Protein AF-A0AAJ0XBW1-F1 (afdb_monomer_lite)

Organism: NCBI:txid85075

Radius of gyration: 36.32 Å; chains: 1; bounding box: 76×48×96 Å

Foldseek 3Di:
DDPDPDDQLAQPPLVVLVVCLVVDPPPQLNLLSVLSNCSHPPDPVDDSCNSCVVSVHDSVVNVLLSVLCVVPNSVCSVPSPCPVDDPPDDPLADPVNLVVLLVVCVVDPDDDLVRSQVVCCVPSVDHDDSVVSQCCCCPVVVNDDDDDDPDDDDQDPCNVVVVVVVVVVVVVVVVVVVDDPVRDDDDDFDDDPPPVVLPLVVLLVVQLCVCVVPDDADDPVSNVVSSVVSCVVVVVDCVSCVVSCVVGPVPPDPPD

pLDDT: mean 86.19, std 12.3, range [29.97, 96.69]

Structure (mmCIF, N/CA/C/O backbone):
data_AF-A0AAJ0XBW1-F1
#
_entry.id   AF-A0AAJ0XBW1-F1
#
loop_
_atom_site.group_PDB
_atom_site.id
_atom_site.type_symbol
_atom_site.label_atom_id
_atom_site.label_alt_id
_atom_site.label_comp_id
_atom_site.label_asym_id
_atom_site.label_entity_id
_atom_site.label_seq_id
_atom_site.pdbx_PDB_ins_code
_atom_site.Cartn_x
_atom_site.Cartn_y
_atom_site.Cartn_z
_atom_site.occupancy
_atom_site.B_iso_or_equiv
_atom_site.auth_seq_id
_atom_site.auth_comp_id
_atom_site.auth_asym_id
_atom_site.auth_atom_id
_atom_site.pdbx_PDB_model_num
ATOM 1 N N . MET A 1 1 ? 32.819 27.806 -59.671 1.00 35.78 1 MET A N 1
ATOM 2 C CA . MET A 1 1 ? 32.244 27.262 -58.421 1.00 35.78 1 MET A CA 1
ATOM 3 C C . MET A 1 1 ? 32.055 25.760 -58.612 1.00 35.78 1 MET A C 1
ATOM 5 O O . MET A 1 1 ? 31.242 25.371 -59.440 1.00 35.78 1 MET A O 1
ATOM 9 N N . LYS A 1 2 ? 32.896 24.912 -58.003 1.00 29.97 2 LYS A N 1
ATOM 10 C CA . LYS A 1 2 ? 32.816 23.452 -58.191 1.00 29.97 2 LYS A CA 1
ATOM 11 C C . LYS A 1 2 ? 31.573 22.940 -57.461 1.00 29.97 2 LYS A C 1
ATOM 13 O O . LYS A 1 2 ? 31.558 22.926 -56.238 1.00 29.97 2 LYS A O 1
ATOM 18 N N . MET A 1 3 ? 30.543 22.542 -58.207 1.00 34.88 3 MET A N 1
ATOM 19 C CA . MET A 1 3 ? 29.416 21.788 -57.658 1.00 34.88 3 MET A CA 1
ATOM 20 C C . MET A 1 3 ? 29.915 20.390 -57.291 1.00 34.88 3 MET A C 1
ATOM 22 O O . MET A 1 3 ? 30.004 19.499 -58.136 1.00 34.88 3 MET A O 1
ATOM 26 N N . THR A 1 4 ? 30.312 20.209 -56.036 1.00 38.34 4 THR A N 1
ATOM 27 C CA . THR A 1 4 ? 30.551 18.893 -55.450 1.00 38.34 4 THR A CA 1
ATOM 28 C C . THR A 1 4 ? 29.239 18.114 -55.518 1.00 38.34 4 THR A C 1
ATOM 30 O O . THR A 1 4 ? 28.249 18.482 -54.894 1.00 38.34 4 THR A O 1
ATOM 33 N N . ARG A 1 5 ? 29.205 17.049 -56.327 1.00 41.41 5 ARG A N 1
ATOM 34 C CA . ARG A 1 5 ? 28.097 16.086 -56.360 1.00 41.41 5 ARG A CA 1
ATOM 35 C C . ARG A 1 5 ? 28.040 15.367 -55.010 1.00 41.41 5 ARG A C 1
ATOM 37 O O . ARG A 1 5 ? 28.685 14.337 -54.831 1.00 41.41 5 ARG A O 1
ATOM 44 N N . THR A 1 6 ? 27.291 15.912 -54.059 1.00 52.38 6 THR A N 1
ATOM 45 C CA . THR A 1 6 ? 26.990 15.245 -52.788 1.00 52.38 6 THR A CA 1
ATOM 46 C C . THR A 1 6 ? 26.182 13.983 -53.096 1.00 52.38 6 THR A C 1
ATOM 48 O O . THR A 1 6 ? 25.100 14.060 -53.682 1.00 52.38 6 THR A O 1
ATOM 51 N N . ARG A 1 7 ? 26.725 12.799 -52.780 1.00 59.00 7 ARG A N 1
ATOM 52 C CA . ARG A 1 7 ? 25.994 11.528 -52.923 1.00 59.00 7 ARG A CA 1
ATOM 53 C C . ARG A 1 7 ? 24.739 11.585 -52.045 1.00 59.00 7 ARG A C 1
ATOM 55 O O . ARG A 1 7 ? 24.821 11.964 -50.881 1.00 59.00 7 ARG A O 1
ATOM 62 N N . ARG A 1 8 ? 23.584 11.227 -52.614 1.00 64.62 8 ARG A N 1
ATOM 63 C CA . ARG A 1 8 ? 22.289 11.240 -51.919 1.00 64.62 8 ARG A CA 1
ATOM 64 C C . ARG A 1 8 ? 22.310 10.261 -50.745 1.00 64.62 8 ARG A C 1
ATOM 66 O O . ARG A 1 8 ? 22.635 9.091 -50.929 1.00 64.62 8 ARG A O 1
ATOM 73 N N . ILE A 1 9 ? 21.893 10.730 -49.573 1.00 75.62 9 ILE A N 1
ATOM 74 C CA . ILE A 1 9 ? 21.581 9.868 -48.434 1.00 75.62 9 ILE A CA 1
ATOM 75 C C . ILE A 1 9 ? 20.120 9.448 -48.583 1.00 75.62 9 ILE A C 1
ATOM 77 O O . ILE A 1 9 ? 19.212 10.249 -48.406 1.00 75.62 9 ILE A O 1
ATOM 81 N N . ASP A 1 10 ? 19.898 8.206 -48.994 1.00 80.00 10 ASP A N 1
ATOM 82 C CA . ASP A 1 10 ? 18.558 7.678 -49.270 1.00 80.00 10 ASP A CA 1
ATOM 83 C C . ASP A 1 10 ? 17.913 7.034 -48.035 1.00 80.00 10 ASP A C 1
ATOM 85 O O . ASP A 1 10 ? 18.413 6.016 -47.583 1.00 80.00 10 ASP A O 1
ATOM 89 N N . ILE A 1 11 ? 16.851 7.570 -47.446 1.00 83.06 11 ILE A N 1
ATOM 90 C CA . ILE A 1 11 ? 16.257 6.925 -46.264 1.00 83.06 11 ILE A CA 1
ATOM 91 C C . ILE A 1 11 ? 15.278 5.824 -46.706 1.00 83.06 11 ILE A C 1
ATOM 93 O O . ILE A 1 11 ? 14.299 6.141 -47.381 1.00 83.06 11 ILE A O 1
ATOM 97 N N . PRO A 1 12 ? 15.502 4.543 -46.346 1.00 78.50 12 PRO A N 1
ATOM 98 C CA . PRO A 1 12 ? 14.585 3.472 -46.718 1.00 78.50 12 PRO A CA 1
ATOM 99 C C . PRO A 1 12 ? 13.234 3.631 -46.009 1.00 78.50 12 PRO A C 1
ATOM 101 O O . PRO A 1 12 ? 13.187 3.984 -44.830 1.00 78.50 12 PRO A O 1
ATOM 104 N N . ASN A 1 13 ? 12.153 3.316 -46.730 1.00 79.25 13 ASN A N 1
ATOM 105 C CA . ASN A 1 13 ? 10.764 3.295 -46.249 1.00 79.25 13 ASN A CA 1
ATOM 106 C C . ASN A 1 13 ? 10.290 4.602 -45.568 1.00 79.25 13 ASN A C 1
ATOM 108 O O . ASN A 1 13 ? 9.852 4.575 -44.415 1.00 79.25 13 ASN A O 1
ATOM 112 N N . PRO A 1 14 ? 10.320 5.753 -46.267 1.00 76.31 14 PRO A N 1
ATOM 113 C CA . PRO A 1 14 ? 9.996 7.054 -45.672 1.00 76.31 14 PRO A CA 1
ATOM 114 C C . PRO A 1 14 ? 8.536 7.182 -45.211 1.00 76.31 14 PRO A C 1
ATOM 116 O O . PRO A 1 14 ? 8.247 7.905 -44.263 1.00 76.31 14 PRO A O 1
ATOM 119 N N . THR A 1 15 ? 7.609 6.436 -45.815 1.00 77.31 15 THR A N 1
ATOM 120 C CA . THR A 1 15 ? 6.200 6.392 -45.390 1.00 77.31 15 THR A CA 1
ATOM 121 C C . THR A 1 15 ? 6.032 5.843 -43.973 1.00 77.31 15 THR A C 1
ATOM 123 O O . THR A 1 15 ? 5.161 6.300 -43.238 1.00 77.31 15 THR A O 1
ATOM 126 N N . VAL A 1 16 ? 6.902 4.918 -43.562 1.00 83.56 16 VAL A N 1
ATOM 127 C CA . VAL A 1 16 ? 6.866 4.278 -42.241 1.00 83.56 16 VAL A CA 1
ATOM 128 C C . VAL A 1 16 ? 7.451 5.198 -41.154 1.00 83.56 16 VAL A C 1
ATOM 130 O O . VAL A 1 16 ? 7.066 5.117 -39.988 1.00 83.56 16 VAL A O 1
ATOM 133 N N . LEU A 1 17 ? 8.330 6.144 -41.513 1.00 84.62 17 LEU A N 1
ATOM 134 C CA . LEU A 1 17 ? 8.838 7.147 -40.563 1.00 84.62 17 LEU A CA 1
ATOM 135 C C . LEU A 1 17 ? 7.710 8.002 -39.987 1.00 84.62 17 LEU A C 1
ATOM 137 O O . LEU A 1 17 ? 7.717 8.292 -38.793 1.00 84.62 17 LEU A O 1
ATOM 141 N N . ARG A 1 18 ? 6.733 8.382 -40.819 1.00 83.62 18 ARG A N 1
ATOM 142 C CA . ARG A 1 18 ? 5.603 9.214 -40.388 1.00 83.62 18 ARG A CA 1
ATOM 143 C C . ARG A 1 18 ? 4.713 8.486 -39.385 1.00 83.62 18 ARG A C 1
ATOM 145 O O . ARG A 1 18 ? 4.385 9.066 -38.358 1.00 83.62 18 ARG A O 1
ATOM 152 N N . SER A 1 19 ? 4.416 7.205 -39.619 1.00 87.88 19 SER A N 1
ATOM 153 C CA . SER A 1 19 ? 3.634 6.410 -38.663 1.00 87.88 19 SER A CA 1
ATOM 154 C C . SER A 1 19 ? 4.341 6.262 -37.315 1.00 87.88 19 SER A C 1
ATOM 156 O O . SER A 1 19 ? 3.695 6.362 -36.276 1.00 87.88 19 SER A O 1
ATOM 158 N N . TYR A 1 20 ? 5.668 6.083 -37.304 1.00 90.69 20 TYR A N 1
ATOM 159 C CA . TYR A 1 20 ? 6.417 6.038 -36.044 1.00 90.69 20 TYR A CA 1
ATOM 160 C C . TYR A 1 20 ? 6.492 7.406 -35.362 1.00 90.69 20 TYR A C 1
ATOM 162 O O . TYR A 1 20 ? 6.384 7.481 -34.145 1.00 90.69 20 TYR A O 1
ATOM 170 N N . LEU A 1 21 ? 6.610 8.500 -36.119 1.00 88.75 21 LEU A N 1
ATOM 171 C CA . LEU A 1 21 ? 6.578 9.856 -35.566 1.00 88.75 21 LEU A CA 1
ATOM 172 C C . LEU A 1 21 ? 5.251 10.201 -34.890 1.00 88.75 21 LEU A C 1
ATOM 174 O O . LEU A 1 21 ? 5.249 10.976 -33.941 1.00 88.75 21 LEU A O 1
ATOM 178 N N . GLU A 1 22 ? 4.125 9.677 -35.360 1.00 87.56 22 GLU A N 1
ATOM 179 C CA . GLU A 1 22 ? 2.824 9.917 -34.725 1.00 87.56 22 GLU A CA 1
ATOM 180 C C . GLU A 1 22 ? 2.683 9.180 -33.387 1.00 87.56 22 GLU A C 1
ATOM 182 O O . GLU A 1 22 ? 2.036 9.686 -32.474 1.00 87.56 22 GLU A O 1
ATOM 187 N N . GLN A 1 23 ? 3.309 8.008 -33.264 1.00 89.62 23 GLN A N 1
ATOM 188 C CA . GLN A 1 23 ? 3.179 7.123 -32.103 1.00 89.62 23 GLN A CA 1
ATOM 189 C C . GLN A 1 23 ? 4.278 7.333 -31.052 1.00 89.62 23 GLN A C 1
ATOM 191 O O . GLN A 1 23 ? 4.078 7.014 -29.882 1.00 89.62 23 GLN A O 1
ATOM 196 N N . GLU A 1 24 ? 5.439 7.856 -31.454 1.00 92.19 24 GLU A N 1
ATOM 197 C CA . GLU A 1 24 ? 6.606 7.967 -30.584 1.00 92.19 24 GLU A CA 1
ATOM 198 C C . GLU A 1 24 ? 6.458 9.080 -29.537 1.00 92.19 24 GLU A C 1
ATOM 200 O O . GLU A 1 24 ? 6.272 10.261 -29.867 1.00 92.19 24 GLU A O 1
ATOM 205 N N . SER A 1 25 ? 6.632 8.686 -28.274 1.00 89.19 25 SER A N 1
ATOM 206 C CA . SER A 1 25 ? 6.587 9.565 -27.100 1.00 89.19 25 SER A CA 1
ATOM 207 C C . SER A 1 25 ? 7.973 9.878 -26.536 1.00 89.19 25 SER A C 1
ATOM 209 O O . SER A 1 25 ? 8.137 10.926 -25.909 1.00 89.19 25 SER A O 1
ATOM 211 N N . ASP A 1 26 ? 8.981 9.032 -26.788 1.00 90.38 26 ASP A N 1
ATOM 212 C CA . ASP A 1 26 ? 10.350 9.300 -26.356 1.00 90.38 26 ASP A CA 1
ATOM 213 C C . ASP A 1 26 ? 10.927 10.489 -27.151 1.00 90.38 26 ASP A C 1
ATOM 215 O O . ASP A 1 26 ? 11.059 10.414 -28.379 1.00 90.38 26 ASP A O 1
ATOM 219 N N . PRO A 1 27 ? 11.305 11.598 -26.486 1.00 90.75 27 PRO A N 1
ATOM 220 C CA . PRO A 1 27 ? 11.752 12.809 -27.170 1.00 90.75 27 PRO A CA 1
ATOM 221 C C . PRO A 1 27 ? 13.051 12.598 -27.958 1.00 90.75 27 PRO A C 1
ATOM 223 O O . PRO A 1 27 ? 13.263 13.236 -28.992 1.00 90.75 27 PRO A O 1
ATOM 226 N N . THR A 1 28 ? 13.910 11.685 -27.507 1.00 90.06 28 THR A N 1
ATOM 227 C CA . THR A 1 28 ? 15.193 11.386 -28.141 1.00 90.06 28 THR A CA 1
ATOM 228 C C . THR A 1 28 ? 14.983 10.568 -29.407 1.00 90.06 28 THR A C 1
ATOM 230 O O . THR A 1 28 ? 15.548 10.895 -30.450 1.00 90.06 28 THR A O 1
ATOM 233 N N . VAL A 1 29 ? 14.154 9.522 -29.347 1.00 91.12 29 VAL A N 1
ATOM 234 C CA . VAL A 1 29 ? 13.820 8.707 -30.528 1.00 91.12 29 VAL A CA 1
ATOM 235 C C . VAL A 1 29 ? 13.064 9.553 -31.548 1.00 91.12 29 VAL A C 1
ATOM 237 O O . VAL A 1 29 ? 13.395 9.546 -32.736 1.00 91.12 29 VAL A O 1
ATOM 240 N N . ARG A 1 30 ? 12.127 10.380 -31.077 1.00 93.44 30 ARG A N 1
ATOM 241 C CA . ARG A 1 30 ? 11.368 11.311 -31.909 1.00 93.44 30 ARG A CA 1
ATOM 242 C C . ARG A 1 30 ? 12.272 12.302 -32.647 1.00 93.44 30 ARG A C 1
ATOM 244 O O . ARG A 1 30 ? 12.094 12.479 -33.848 1.00 93.44 30 ARG A O 1
ATOM 251 N N . LEU A 1 31 ? 13.276 12.892 -31.989 1.00 93.44 31 LEU A N 1
ATOM 252 C CA . LEU A 1 31 ? 14.260 13.775 -32.638 1.00 93.44 31 LEU A CA 1
ATOM 253 C C . LEU A 1 31 ? 14.997 13.071 -33.790 1.00 93.44 31 LEU A C 1
ATOM 255 O O . LEU A 1 31 ? 15.168 13.643 -34.867 1.00 93.44 31 LEU A O 1
ATOM 259 N N . ARG A 1 32 ? 15.398 11.810 -33.590 1.00 93.88 32 ARG A N 1
ATOM 260 C CA . ARG A 1 32 ? 16.088 11.012 -34.617 1.00 93.88 32 ARG A CA 1
ATOM 261 C C . ARG A 1 32 ? 15.183 10.756 -35.819 1.00 93.88 32 ARG A C 1
ATOM 263 O O . ARG A 1 32 ? 15.613 10.932 -36.959 1.00 93.88 32 ARG A O 1
ATOM 270 N N . LEU A 1 33 ? 13.930 10.379 -35.566 1.00 93.50 33 LEU A N 1
ATOM 271 C CA . LEU A 1 33 ? 12.914 10.180 -36.601 1.00 93.50 33 LEU A CA 1
ATOM 272 C C . LEU A 1 33 ? 12.601 11.481 -37.354 1.00 93.50 33 LEU A C 1
ATOM 274 O O . LEU A 1 33 ? 12.476 11.449 -38.576 1.00 93.50 33 LEU A O 1
ATOM 278 N N . ILE A 1 34 ? 12.549 12.626 -36.660 1.00 92.69 34 ILE A N 1
ATOM 279 C CA . ILE A 1 34 ? 12.368 13.948 -37.279 1.00 92.69 34 ILE A CA 1
ATOM 280 C C . ILE A 1 34 ? 13.528 14.230 -38.229 1.00 92.69 34 ILE A C 1
ATOM 282 O O . ILE A 1 34 ? 13.283 14.541 -39.392 1.00 92.69 34 ILE A O 1
ATOM 286 N N . LEU A 1 35 ? 14.778 14.069 -37.780 1.00 93.38 35 LEU A N 1
ATOM 287 C CA . LEU A 1 35 ? 15.945 14.289 -38.634 1.00 93.38 35 LEU A CA 1
ATOM 288 C C . LEU A 1 35 ? 15.899 13.394 -39.883 1.00 93.38 35 LEU A C 1
ATOM 290 O O . LEU A 1 35 ? 16.109 13.879 -40.992 1.00 93.38 35 LEU A O 1
ATOM 294 N N . MET A 1 36 ? 15.578 12.106 -39.731 1.00 92.25 36 MET A N 1
ATOM 295 C CA . MET A 1 36 ? 15.458 11.180 -40.864 1.00 92.25 36 MET A CA 1
ATOM 296 C C . MET A 1 36 ? 14.323 11.559 -41.821 1.00 92.25 36 MET A C 1
ATOM 298 O O . MET A 1 36 ? 14.509 11.503 -43.036 1.00 92.25 36 MET A O 1
ATOM 302 N N . ASN A 1 37 ? 13.179 12.000 -41.297 1.00 92.25 37 ASN A N 1
ATOM 303 C CA . ASN A 1 37 ? 12.069 12.490 -42.106 1.00 92.25 37 ASN A CA 1
ATOM 304 C C . ASN A 1 37 ? 12.451 13.772 -42.868 1.00 92.25 37 ASN A C 1
ATOM 306 O O . ASN A 1 37 ? 12.157 13.888 -44.052 1.00 92.25 37 ASN A O 1
ATOM 310 N N . LEU A 1 38 ? 13.184 14.700 -42.241 1.00 90.81 38 LEU A N 1
ATOM 311 C CA . LEU A 1 38 ? 13.705 15.894 -42.916 1.00 90.81 38 LEU A CA 1
ATOM 312 C C . LEU A 1 38 ? 14.692 15.530 -44.034 1.00 90.81 38 LEU A C 1
ATOM 314 O O . LEU A 1 38 ? 14.606 16.092 -45.121 1.00 90.81 38 LEU A O 1
ATOM 318 N N . ILE A 1 39 ? 15.587 14.561 -43.808 1.00 89.94 39 ILE A N 1
ATOM 319 C CA . ILE A 1 39 ? 16.510 14.061 -44.844 1.00 89.94 39 ILE A CA 1
ATOM 320 C C . ILE A 1 39 ? 15.742 13.425 -46.018 1.00 89.94 39 ILE A C 1
ATOM 322 O O . ILE A 1 39 ? 16.182 13.531 -47.164 1.00 89.94 39 ILE A O 1
ATOM 326 N N . ALA A 1 40 ? 14.611 12.765 -45.751 1.00 88.75 40 ALA A N 1
ATOM 327 C CA . ALA A 1 40 ? 13.800 12.105 -46.773 1.00 88.75 40 ALA A CA 1
ATOM 328 C C . ALA A 1 40 ? 12.944 13.078 -47.608 1.00 88.75 40 ALA A C 1
ATOM 330 O O . ALA A 1 40 ? 12.808 12.877 -48.816 1.00 88.75 40 ALA A O 1
ATOM 331 N N . GLU A 1 41 ? 12.376 14.106 -46.973 1.00 87.69 41 GLU A N 1
ATOM 332 C CA . GLU A 1 41 ? 11.338 14.972 -47.554 1.00 87.69 41 GLU A CA 1
ATOM 333 C C . GLU A 1 41 ? 11.869 16.306 -48.098 1.00 87.69 41 GLU A C 1
ATOM 335 O O . GLU A 1 41 ? 11.274 16.884 -49.010 1.00 87.69 41 GLU A O 1
ATOM 340 N N . LEU A 1 42 ? 12.974 16.831 -47.554 1.00 87.44 42 LEU A N 1
ATOM 341 C CA . LEU A 1 42 ? 13.469 18.148 -47.953 1.00 87.44 42 LEU A CA 1
ATOM 342 C C . LEU A 1 42 ? 14.143 18.148 -49.342 1.00 87.44 42 LEU A C 1
ATOM 344 O O . LEU A 1 42 ? 14.691 17.137 -49.793 1.00 87.44 42 LEU A O 1
ATOM 348 N N . PRO A 1 43 ? 14.146 19.302 -50.043 1.00 81.50 43 PRO A N 1
ATOM 349 C CA . PRO A 1 43 ? 14.724 19.416 -51.378 1.00 81.50 43 PRO A CA 1
ATOM 350 C C . PRO A 1 43 ? 16.229 19.123 -51.417 1.00 81.50 43 PRO A C 1
ATOM 352 O O . PRO A 1 43 ? 16.982 19.494 -50.520 1.00 81.50 43 PRO A O 1
ATOM 355 N N . ARG A 1 44 ? 16.698 18.573 -52.546 1.00 73.94 44 ARG A N 1
ATOM 356 C CA . ARG A 1 44 ? 18.116 18.217 -52.790 1.00 73.94 44 ARG A CA 1
ATOM 357 C C . ARG A 1 44 ? 19.096 19.398 -52.780 1.00 73.94 44 ARG A C 1
ATOM 359 O O . ARG A 1 44 ? 20.301 19.177 -52.862 1.00 73.94 44 ARG A O 1
ATOM 366 N N . SER A 1 45 ? 18.596 20.630 -52.758 1.00 84.31 45 SER A N 1
ATOM 367 C CA . SER A 1 45 ? 19.414 21.835 -52.616 1.00 84.31 45 SER A CA 1
ATOM 368 C C . SER A 1 45 ? 19.982 21.997 -51.205 1.00 84.31 45 SER A C 1
ATOM 370 O O . SER A 1 45 ? 20.970 22.709 -51.047 1.00 84.31 45 SER A O 1
ATOM 372 N N . LEU A 1 46 ? 19.386 21.343 -50.201 1.00 85.44 46 LEU A N 1
ATOM 373 C CA . LEU A 1 46 ? 19.865 21.365 -48.825 1.00 85.44 46 LEU A CA 1
ATOM 374 C C . LEU A 1 46 ? 20.863 20.230 -48.576 1.00 85.44 46 LEU A C 1
ATOM 376 O O . LEU A 1 46 ? 20.617 19.069 -48.908 1.00 85.44 46 LEU A O 1
ATOM 380 N N . SER A 1 47 ? 22.007 20.570 -47.986 1.00 88.62 47 SER A N 1
ATOM 381 C CA . SER A 1 47 ? 23.013 19.597 -47.563 1.00 88.62 47 SER A CA 1
ATOM 382 C C . SER A 1 47 ? 22.640 18.954 -46.224 1.00 88.62 47 SER A C 1
ATOM 384 O O . SER A 1 47 ? 21.904 19.537 -45.427 1.00 88.62 47 SER A O 1
ATOM 386 N N . LEU A 1 48 ? 23.196 17.769 -45.935 1.00 88.06 48 LEU A N 1
ATOM 387 C CA . LEU A 1 48 ? 23.012 17.127 -44.629 1.00 88.06 48 LEU A CA 1
ATOM 388 C C . LEU A 1 48 ? 23.438 18.064 -43.491 1.00 88.06 48 LEU A C 1
ATOM 390 O O . LEU A 1 48 ? 22.711 18.177 -42.513 1.00 88.06 48 LEU A O 1
ATOM 394 N N . ALA A 1 49 ? 24.559 18.773 -43.648 1.00 88.75 49 ALA A N 1
ATOM 395 C CA . ALA A 1 49 ? 25.045 19.749 -42.675 1.00 88.75 49 ALA A CA 1
ATOM 396 C C . ALA A 1 49 ? 24.017 20.857 -42.383 1.00 88.75 49 ALA A C 1
ATOM 398 O O . ALA A 1 49 ? 23.824 21.224 -41.228 1.00 88.75 49 ALA A O 1
ATOM 399 N N . GLN A 1 50 ? 23.317 21.360 -43.407 1.00 90.31 50 GLN A N 1
ATOM 400 C CA . GLN A 1 50 ? 22.269 22.372 -43.232 1.00 90.31 50 GLN A CA 1
ATOM 401 C C . GLN A 1 50 ? 21.052 21.812 -42.491 1.00 90.31 50 GLN A C 1
ATOM 403 O O . GLN A 1 50 ? 20.539 22.473 -41.597 1.00 90.31 50 GLN A O 1
ATOM 408 N N . ILE A 1 51 ? 20.615 20.594 -42.823 1.00 91.94 51 ILE A N 1
ATOM 409 C CA . ILE A 1 51 ? 19.494 19.931 -42.136 1.00 91.94 51 ILE A CA 1
ATOM 410 C C . ILE A 1 51 ? 19.861 19.642 -40.673 1.00 91.94 51 ILE A C 1
ATOM 412 O O . ILE A 1 51 ? 19.084 19.922 -39.768 1.00 91.94 51 ILE A O 1
ATOM 416 N N . CYS A 1 52 ? 21.068 19.134 -40.438 1.00 93.81 52 CYS A N 1
ATOM 417 C CA . CYS A 1 52 ? 21.633 18.876 -39.117 1.00 93.81 52 CYS A CA 1
ATOM 418 C C . CYS A 1 52 ? 21.698 20.147 -38.256 1.00 93.81 52 CYS A C 1
ATOM 420 O O . CYS A 1 52 ? 21.313 20.115 -37.091 1.00 93.81 52 CYS A O 1
ATOM 422 N N . ALA A 1 53 ? 22.092 21.280 -38.846 1.00 93.19 53 ALA A N 1
ATOM 423 C CA . ALA A 1 53 ? 22.108 22.574 -38.168 1.00 93.19 53 ALA A CA 1
ATOM 424 C C . ALA A 1 53 ? 20.702 23.074 -37.778 1.00 93.19 53 ALA A C 1
ATOM 426 O O . ALA A 1 53 ? 20.568 23.749 -36.765 1.00 93.19 53 ALA A O 1
ATOM 427 N N . MET A 1 54 ? 19.649 22.729 -38.534 1.00 92.25 54 MET A N 1
ATOM 428 C CA . MET A 1 54 ? 18.264 23.101 -38.188 1.00 92.25 54 MET A CA 1
ATOM 429 C C . MET A 1 54 ? 17.749 22.388 -36.932 1.00 92.25 54 MET A C 1
ATOM 431 O O . MET A 1 54 ? 16.857 22.907 -36.266 1.00 92.25 54 MET A O 1
ATOM 435 N N . VAL A 1 55 ? 18.280 21.200 -36.628 1.00 92.00 55 VAL A N 1
ATOM 436 C CA . VAL A 1 55 ? 17.857 20.368 -35.487 1.00 92.00 55 VAL A CA 1
ATOM 437 C C . VAL A 1 55 ? 18.922 20.246 -34.393 1.00 92.00 55 VAL A C 1
ATOM 439 O O . VAL A 1 55 ? 18.747 19.455 -33.473 1.00 92.00 55 VAL A O 1
ATOM 442 N N . ASP A 1 56 ? 20.013 21.008 -34.504 1.00 92.81 56 ASP A N 1
ATOM 443 C CA . ASP A 1 56 ? 21.155 21.009 -33.579 1.00 92.81 56 ASP A CA 1
ATOM 444 C C . ASP A 1 56 ? 21.782 19.616 -33.351 1.00 92.81 56 ASP A C 1
ATOM 446 O O . ASP A 1 56 ? 22.085 19.194 -32.236 1.00 92.81 56 ASP A O 1
ATOM 450 N N . VAL A 1 57 ? 21.964 18.858 -34.438 1.00 93.88 57 VAL A N 1
ATOM 451 C CA . VAL A 1 57 ? 22.596 17.528 -34.411 1.00 93.88 57 VAL A CA 1
ATOM 452 C C . VAL A 1 57 ? 23.921 17.568 -35.174 1.00 93.88 57 VAL A C 1
ATOM 454 O O . VAL A 1 57 ? 23.945 18.034 -36.308 1.00 93.88 57 VAL A O 1
ATOM 457 N N . PRO A 1 58 ? 25.036 17.040 -34.638 1.00 94.00 58 PRO A N 1
ATOM 458 C CA . PRO A 1 58 ? 26.279 16.931 -35.397 1.00 94.00 58 PRO A CA 1
ATOM 459 C C . PRO A 1 58 ? 26.152 15.982 -36.598 1.00 94.00 58 PRO A C 1
ATOM 461 O O . PRO A 1 58 ? 25.620 14.876 -36.478 1.00 94.00 58 PRO A O 1
ATOM 464 N N . GLU A 1 59 ? 26.726 16.361 -37.743 1.00 91.75 59 GLU A N 1
ATOM 465 C CA . GLU A 1 59 ? 26.685 15.554 -38.974 1.00 91.75 59 GLU A CA 1
ATOM 466 C C . GLU A 1 59 ? 27.173 14.094 -38.785 1.00 91.75 59 GLU A C 1
ATOM 468 O O . GLU A 1 59 ? 26.501 13.179 -39.273 1.00 91.75 59 GLU A O 1
ATOM 473 N N . PRO A 1 60 ? 28.261 13.806 -38.030 1.00 92.00 60 PRO A N 1
ATOM 474 C CA . PRO A 1 60 ? 28.688 12.427 -37.769 1.00 92.00 60 PRO A CA 1
ATOM 475 C C . PRO A 1 60 ? 27.618 11.588 -37.059 1.00 92.00 60 PRO A C 1
ATOM 477 O O . PRO A 1 60 ? 27.432 10.413 -37.374 1.00 92.00 60 PRO A O 1
ATOM 480 N N . THR A 1 61 ? 26.879 12.200 -36.135 1.00 90.25 61 THR A N 1
ATOM 481 C CA . THR A 1 61 ? 25.804 11.554 -35.377 1.00 90.25 61 THR A CA 1
ATOM 482 C C . THR A 1 61 ? 24.624 11.212 -36.283 1.00 90.25 61 THR A C 1
ATOM 484 O O . THR A 1 61 ? 24.085 10.107 -36.208 1.00 90.25 61 THR A O 1
ATOM 487 N N . ALA A 1 62 ? 24.277 12.111 -37.207 1.00 91.25 62 ALA A N 1
ATOM 488 C CA . ALA A 1 62 ? 23.246 11.862 -38.208 1.00 91.25 62 ALA A CA 1
ATOM 489 C C . ALA A 1 62 ? 23.582 10.645 -39.087 1.00 91.25 62 ALA A C 1
ATOM 491 O O . ALA A 1 62 ? 22.719 9.799 -39.328 1.00 91.25 62 ALA A O 1
ATOM 492 N N . TYR A 1 63 ? 24.843 10.496 -39.512 1.00 91.56 63 TYR A N 1
ATOM 493 C CA . TYR A 1 63 ? 25.277 9.312 -40.262 1.00 91.56 63 TYR A CA 1
ATOM 494 C C . TYR A 1 63 ? 25.127 8.011 -39.464 1.00 91.56 63 TYR A C 1
ATOM 496 O O . TYR A 1 63 ? 24.727 7.001 -40.047 1.00 91.56 63 TYR A O 1
ATOM 504 N N . ILE A 1 64 ? 25.415 8.021 -38.155 1.00 90.88 64 ILE A N 1
ATOM 505 C CA . ILE A 1 64 ? 25.219 6.854 -37.277 1.00 90.88 64 ILE A CA 1
ATOM 506 C C . ILE A 1 64 ? 23.737 6.466 -37.247 1.00 90.88 64 ILE A C 1
ATOM 508 O O . ILE A 1 64 ? 23.405 5.302 -37.462 1.00 90.88 64 ILE A O 1
ATOM 512 N N . TRP A 1 65 ? 22.838 7.434 -37.048 1.00 92.50 65 TRP A N 1
ATOM 513 C CA . TRP A 1 65 ? 21.394 7.179 -36.983 1.00 92.50 65 TRP A CA 1
ATOM 514 C C . TRP A 1 65 ? 20.844 6.646 -38.301 1.00 92.50 65 TRP A C 1
ATOM 516 O O . TRP A 1 65 ? 20.116 5.656 -38.315 1.00 92.50 65 TRP A O 1
ATOM 526 N N . VAL A 1 66 ? 21.243 7.255 -39.420 1.00 91.38 66 VAL A N 1
ATOM 527 C CA . VAL A 1 66 ? 20.839 6.800 -40.753 1.00 91.38 66 VAL A CA 1
ATOM 528 C C . VAL A 1 66 ? 21.351 5.388 -41.029 1.00 91.38 66 VAL A C 1
ATOM 530 O O . VAL A 1 66 ? 20.624 4.582 -41.607 1.00 91.38 66 VAL A O 1
ATOM 533 N N . ARG A 1 67 ? 22.586 5.063 -40.628 1.00 90.00 67 ARG A N 1
ATOM 534 C CA . ARG A 1 67 ? 23.130 3.708 -40.773 1.00 90.00 67 ARG A CA 1
ATOM 535 C C . ARG A 1 67 ? 22.324 2.705 -39.950 1.00 90.00 67 ARG A C 1
ATOM 537 O O . ARG A 1 67 ? 21.863 1.714 -40.505 1.00 90.00 67 ARG A O 1
ATOM 544 N N . ALA A 1 68 ? 22.087 2.999 -38.673 1.00 88.75 68 ALA A N 1
ATOM 545 C CA . ALA A 1 68 ? 21.323 2.122 -37.794 1.00 88.75 68 ALA A CA 1
ATOM 546 C C . ALA A 1 68 ? 19.890 1.895 -38.305 1.00 88.75 68 ALA A C 1
ATOM 548 O O . ALA A 1 68 ? 19.412 0.763 -38.292 1.00 88.75 68 ALA A O 1
ATOM 549 N N . TRP A 1 69 ? 19.231 2.935 -38.829 1.00 90.12 69 TRP A N 1
ATOM 550 C CA . TRP A 1 69 ? 17.914 2.818 -39.461 1.00 90.12 69 TRP A CA 1
ATOM 551 C C . TRP A 1 69 ? 17.934 1.949 -40.722 1.00 90.12 69 TRP A C 1
ATOM 553 O O . TRP A 1 69 ? 17.042 1.129 -40.919 1.00 90.12 69 TRP A O 1
ATOM 563 N N . ARG A 1 70 ? 18.955 2.084 -41.577 1.00 90.00 70 ARG A N 1
ATOM 564 C CA . ARG A 1 70 ? 19.088 1.220 -42.763 1.00 90.00 70 ARG A CA 1
ATOM 565 C C . ARG A 1 70 ? 19.242 -0.252 -42.399 1.00 90.00 70 ARG A C 1
ATOM 567 O O . ARG A 1 70 ? 18.722 -1.095 -43.117 1.00 90.00 70 ARG A O 1
ATOM 574 N N . GLU A 1 71 ? 19.972 -0.545 -41.328 1.00 87.56 71 GLU A N 1
ATOM 575 C CA . GLU A 1 71 ? 20.297 -1.914 -40.921 1.00 87.56 71 GLU A CA 1
ATOM 576 C C . GLU A 1 71 ? 19.179 -2.566 -40.095 1.00 87.56 71 GLU A C 1
ATOM 578 O O . GLU A 1 71 ? 18.897 -3.747 -40.273 1.00 87.56 71 GLU A O 1
ATOM 583 N N . ARG A 1 72 ? 18.545 -1.814 -39.184 1.00 87.12 72 ARG A N 1
ATOM 584 C CA . ARG A 1 72 ? 17.627 -2.348 -38.156 1.00 87.12 72 ARG A CA 1
ATOM 585 C C . ARG A 1 72 ? 16.283 -1.613 -38.070 1.00 87.12 72 ARG A C 1
ATOM 587 O O . ARG A 1 72 ? 15.508 -1.851 -37.144 1.00 87.12 72 ARG A O 1
ATOM 594 N N . GLY A 1 73 ? 15.990 -0.707 -39.004 1.00 89.25 73 GLY A N 1
ATOM 595 C CA . GLY A 1 73 ? 14.748 0.068 -39.023 1.00 89.25 73 GLY A CA 1
ATOM 596 C C . GLY A 1 73 ? 14.534 0.861 -37.732 1.00 89.25 73 GLY A C 1
ATOM 597 O O . GLY A 1 73 ? 15.466 1.459 -37.189 1.00 89.25 73 GLY A O 1
ATOM 598 N N . TYR A 1 74 ? 13.305 0.829 -37.211 1.00 88.56 74 TYR A N 1
ATOM 599 C CA . TYR A 1 74 ? 12.919 1.536 -35.985 1.00 88.56 74 TYR A CA 1
ATOM 600 C C . TYR A 1 74 ? 13.743 1.127 -34.759 1.00 88.56 74 TYR A C 1
ATOM 602 O O . TYR A 1 74 ? 14.193 2.000 -34.023 1.00 88.56 74 TYR A O 1
ATOM 610 N N . GLN A 1 75 ? 14.079 -0.158 -34.604 1.00 84.88 75 GLN A N 1
ATOM 611 C CA . GLN A 1 75 ? 14.962 -0.610 -33.520 1.00 84.88 75 GLN A CA 1
ATOM 612 C C . GLN A 1 75 ? 16.353 0.042 -33.597 1.00 84.88 75 GLN A C 1
ATOM 614 O O . GLN A 1 75 ? 16.940 0.405 -32.580 1.00 84.88 75 GLN A O 1
ATOM 619 N N . GLY A 1 76 ? 16.854 0.283 -34.812 1.00 86.50 76 GLY A N 1
ATOM 620 C CA . GLY A 1 76 ? 18.081 1.047 -35.032 1.00 86.50 76 GLY A CA 1
ATOM 621 C C . GLY A 1 76 ? 17.957 2.531 -34.667 1.00 86.50 76 GLY A C 1
ATOM 622 O O . GLY A 1 76 ? 18.923 3.117 -34.188 1.00 86.50 76 GLY A O 1
ATOM 623 N N . ALA A 1 77 ? 16.782 3.145 -34.835 1.00 87.44 77 ALA A N 1
ATOM 624 C CA . ALA A 1 77 ? 16.533 4.514 -34.372 1.00 87.44 77 ALA A CA 1
ATOM 625 C C . ALA A 1 77 ? 16.464 4.609 -32.842 1.00 87.44 77 ALA A C 1
ATOM 627 O 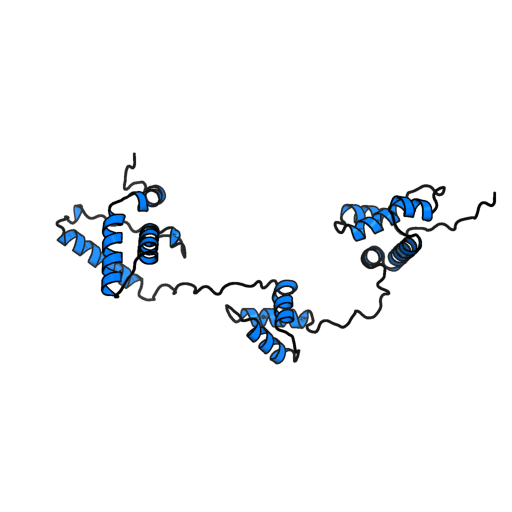O . ALA A 1 77 ? 16.963 5.581 -32.267 1.00 87.44 77 ALA A O 1
ATOM 628 N N . CYS A 1 78 ? 15.882 3.606 -32.182 1.00 86.44 78 CYS A N 1
ATOM 629 C CA . CYS A 1 78 ? 15.859 3.501 -30.724 1.00 86.44 78 CYS A CA 1
ATOM 630 C C . CYS A 1 78 ? 17.281 3.334 -30.162 1.00 86.44 78 CYS A C 1
ATOM 632 O O . CYS A 1 78 ? 17.667 4.048 -29.234 1.00 86.44 78 CYS A O 1
ATOM 634 N N . HIS A 1 79 ? 18.092 2.488 -30.807 1.00 83.31 79 HIS A N 1
ATOM 635 C CA . HIS A 1 79 ? 19.404 2.061 -30.318 1.00 83.31 79 HIS A CA 1
ATOM 636 C C . HIS A 1 79 ? 20.532 2.230 -31.360 1.00 83.31 79 HIS A C 1
ATOM 638 O O . HIS A 1 79 ? 21.135 1.250 -31.813 1.00 83.31 79 HIS A O 1
ATOM 644 N N . PRO A 1 80 ? 20.872 3.472 -31.754 1.00 82.38 80 PRO A N 1
ATOM 645 C CA . PRO A 1 80 ? 21.718 3.732 -32.922 1.00 82.38 80 PRO A CA 1
ATOM 646 C C . PRO A 1 80 ? 23.181 3.310 -32.768 1.00 82.38 80 PRO A C 1
ATOM 648 O O . PRO A 1 80 ? 23.865 3.095 -33.765 1.00 82.38 80 PRO A O 1
ATOM 651 N N . THR A 1 81 ? 23.666 3.185 -31.535 1.00 78.81 81 THR A N 1
ATOM 652 C CA . THR A 1 81 ? 25.048 2.793 -31.221 1.00 78.81 81 THR A CA 1
ATOM 653 C C . THR A 1 81 ? 25.187 1.321 -30.847 1.00 78.81 81 THR A C 1
ATOM 655 O O . THR A 1 81 ? 26.308 0.845 -30.696 1.00 78.81 81 THR A O 1
ATOM 658 N N . GLU A 1 82 ? 24.083 0.591 -30.678 1.00 71.81 82 GLU A N 1
ATOM 659 C CA . GLU A 1 82 ? 24.141 -0.836 -30.365 1.00 71.81 82 GLU A CA 1
ATOM 660 C C . GLU A 1 82 ? 24.574 -1.610 -31.608 1.00 71.81 82 GLU A C 1
ATOM 662 O O . GLU A 1 82 ? 23.800 -1.820 -32.533 1.00 71.81 82 GLU A O 1
ATOM 667 N N . THR A 1 83 ? 25.826 -2.039 -31.665 1.00 57.72 83 THR A N 1
ATOM 668 C CA . THR A 1 83 ? 26.383 -2.761 -32.814 1.00 57.72 83 THR A CA 1
ATOM 669 C C . THR A 1 83 ? 26.020 -4.242 -32.794 1.00 57.72 83 THR A C 1
ATOM 671 O O . THR A 1 83 ? 26.905 -5.057 -32.999 1.00 57.72 83 THR A O 1
ATOM 674 N N . GLY A 1 84 ? 24.775 -4.616 -32.469 1.00 52.62 84 GLY A N 1
ATOM 675 C CA . GLY A 1 84 ? 24.334 -6.023 -32.426 1.00 52.62 84 GLY A CA 1
ATOM 676 C C . GLY A 1 84 ? 25.290 -6.977 -31.689 1.00 52.62 84 GLY A C 1
ATOM 677 O O . GLY A 1 84 ? 25.307 -8.167 -31.988 1.00 52.62 84 GLY A O 1
ATOM 678 N N . GLY A 1 85 ? 26.137 -6.442 -30.802 1.00 54.81 85 GLY A N 1
ATOM 679 C CA . GLY A 1 85 ? 27.114 -7.207 -30.048 1.00 54.81 85 GLY A CA 1
ATOM 680 C C . GLY A 1 85 ? 26.395 -8.039 -29.006 1.00 54.81 85 GLY A C 1
ATOM 681 O O . GLY A 1 85 ? 25.209 -7.815 -28.745 1.00 54.81 85 GLY A O 1
ATOM 682 N N . GLU A 1 86 ? 27.113 -8.988 -28.408 1.00 50.50 86 GLU A N 1
ATOM 683 C CA . GLU A 1 86 ? 26.561 -9.749 -27.294 1.00 50.50 86 GLU A CA 1
ATOM 684 C C . GLU A 1 86 ? 25.966 -8.771 -26.272 1.00 50.50 86 GLU A C 1
ATOM 686 O O . GLU A 1 86 ? 26.616 -7.764 -25.949 1.00 50.50 86 GLU A O 1
ATOM 691 N N . PRO A 1 87 ? 24.716 -8.998 -25.823 1.00 56.97 87 PRO A N 1
ATOM 692 C CA . PRO A 1 87 ? 24.107 -8.155 -24.813 1.00 56.97 87 PRO A CA 1
ATOM 693 C C . PRO A 1 87 ? 25.092 -7.981 -23.659 1.00 56.97 87 PRO A C 1
ATOM 695 O O . PRO A 1 87 ? 25.847 -8.898 -23.323 1.00 56.97 87 PRO A O 1
ATOM 698 N N . GLY A 1 88 ? 25.109 -6.783 -23.066 1.00 64.25 88 GLY A N 1
ATOM 699 C CA . GLY A 1 88 ? 25.904 -6.541 -21.864 1.00 64.25 88 GLY A CA 1
ATOM 700 C C . GLY A 1 88 ? 25.645 -7.633 -20.821 1.00 64.25 88 GLY A C 1
ATOM 701 O O . GLY A 1 88 ? 24.631 -8.324 -20.901 1.00 64.25 88 GLY A O 1
ATOM 702 N N . ARG A 1 89 ? 26.564 -7.789 -19.854 1.00 74.62 89 ARG A N 1
ATOM 703 C CA . ARG A 1 89 ? 26.541 -8.877 -18.857 1.00 74.62 89 ARG A CA 1
ATOM 704 C C . ARG A 1 89 ? 25.100 -9.267 -18.487 1.00 74.62 89 ARG A C 1
ATOM 706 O O . ARG A 1 89 ? 24.376 -8.394 -17.996 1.00 74.62 89 ARG A O 1
ATOM 713 N N . PRO A 1 90 ? 24.698 -10.534 -18.701 1.00 74.88 90 PRO A N 1
ATOM 714 C CA . PRO A 1 90 ? 23.326 -10.949 -18.468 1.00 74.88 90 PRO A CA 1
ATOM 715 C C . PRO A 1 90 ? 22.921 -10.644 -17.021 1.00 74.88 90 PRO A C 1
ATOM 717 O O . PRO A 1 90 ? 23.774 -10.673 -16.120 1.00 74.88 90 PRO A O 1
ATOM 720 N N . PRO A 1 91 ? 21.646 -10.292 -16.790 1.00 81.62 91 PRO A N 1
ATOM 721 C CA . PRO A 1 91 ? 21.163 -10.016 -15.448 1.00 81.62 91 PRO A CA 1
ATOM 722 C C . PRO A 1 91 ? 21.389 -11.242 -14.564 1.00 81.62 91 PRO A C 1
ATOM 724 O O . PRO A 1 91 ? 21.262 -12.374 -15.015 1.00 81.62 91 PRO A O 1
ATOM 727 N N . SER A 1 92 ? 21.733 -11.017 -13.294 1.00 84.50 92 SER A N 1
ATOM 728 C CA . SER A 1 92 ? 22.007 -12.121 -12.368 1.00 84.50 92 SER A CA 1
ATOM 729 C C . SER A 1 92 ? 20.795 -13.020 -12.107 1.00 84.50 92 SER A C 1
ATOM 731 O O . SER A 1 92 ? 20.983 -14.123 -11.626 1.00 84.50 92 SER A O 1
ATOM 733 N N . LEU A 1 93 ? 19.583 -12.527 -12.365 1.00 88.81 93 LEU A N 1
ATOM 734 C CA . LEU A 1 93 ? 18.346 -13.301 -12.375 1.00 88.81 93 LEU A CA 1
ATOM 735 C C . LEU A 1 93 ? 17.696 -13.059 -13.732 1.00 88.81 93 LEU A C 1
ATOM 737 O O . LEU A 1 93 ? 17.478 -11.894 -14.092 1.00 88.81 93 LEU A O 1
ATOM 741 N N . ASP A 1 94 ? 17.436 -14.128 -14.474 1.00 89.62 94 ASP A N 1
ATOM 742 C CA . ASP A 1 94 ? 16.748 -14.037 -15.756 1.00 89.62 94 ASP A CA 1
ATOM 743 C C . ASP A 1 94 ? 15.218 -13.948 -15.582 1.00 89.62 94 ASP A C 1
ATOM 745 O O . ASP A 1 94 ? 14.688 -13.912 -14.467 1.00 89.62 94 ASP A O 1
ATOM 749 N N . ASP A 1 95 ? 14.482 -13.858 -16.690 1.00 89.44 95 ASP A N 1
ATOM 750 C CA . ASP A 1 95 ? 13.022 -13.724 -16.641 1.00 89.44 95 ASP A CA 1
ATOM 751 C C . ASP A 1 95 ? 12.330 -14.976 -16.059 1.00 89.44 95 ASP A C 1
ATOM 753 O O . ASP A 1 95 ? 11.270 -14.860 -15.435 1.00 89.44 95 ASP A O 1
ATOM 757 N N . SER A 1 96 ? 12.936 -16.161 -16.203 1.00 91.81 96 SER A N 1
ATOM 758 C CA . SER A 1 96 ? 12.442 -17.419 -15.627 1.00 91.81 96 SER A CA 1
ATOM 759 C C . SER A 1 96 ? 12.673 -17.460 -14.113 1.00 91.81 96 SER A C 1
ATOM 761 O O . SER A 1 96 ? 11.769 -17.813 -13.343 1.00 91.81 96 SER A O 1
ATOM 763 N N . ASP A 1 97 ? 13.848 -17.022 -13.666 1.00 92.81 97 ASP A N 1
ATOM 764 C CA . ASP A 1 97 ? 14.183 -16.878 -12.252 1.00 92.81 97 ASP A CA 1
ATOM 765 C C . ASP A 1 97 ? 13.252 -15.875 -11.568 1.00 92.81 97 ASP A C 1
ATOM 767 O O . ASP A 1 97 ? 12.728 -16.137 -10.484 1.00 92.81 97 ASP A O 1
ATOM 771 N N . LEU A 1 98 ? 12.983 -14.736 -12.216 1.00 93.81 98 LEU A N 1
ATOM 772 C CA . LEU A 1 98 ? 12.076 -13.710 -11.697 1.00 93.81 98 LEU A CA 1
ATOM 773 C C . LEU A 1 98 ? 10.634 -14.219 -11.568 1.00 93.81 98 LEU A C 1
ATOM 775 O O . LEU A 1 98 ? 9.972 -13.918 -10.570 1.00 93.81 98 LEU A O 1
ATOM 779 N N . ALA A 1 99 ? 10.148 -15.007 -12.531 1.00 93.00 99 ALA A N 1
ATOM 780 C CA . ALA A 1 99 ? 8.825 -15.629 -12.457 1.00 93.00 99 ALA A CA 1
ATOM 781 C C . ALA A 1 99 ? 8.732 -16.648 -11.306 1.00 93.00 99 ALA A C 1
ATOM 783 O O . ALA A 1 99 ? 7.742 -16.680 -10.564 1.00 93.00 99 ALA A O 1
ATOM 784 N N . THR A 1 100 ? 9.793 -17.433 -11.111 1.00 94.25 100 THR A N 1
ATOM 785 C CA . THR A 1 100 ? 9.899 -18.401 -10.011 1.00 94.25 100 THR A CA 1
ATOM 786 C C . THR A 1 100 ? 9.939 -17.689 -8.660 1.00 94.25 100 THR A C 1
ATOM 788 O O . THR A 1 100 ? 9.155 -18.005 -7.765 1.00 94.25 100 THR A O 1
ATOM 791 N N . LEU A 1 101 ? 10.783 -16.662 -8.528 1.00 95.19 101 LEU A N 1
ATOM 792 C CA . LEU A 1 101 ? 10.883 -15.839 -7.326 1.00 95.19 101 LEU A CA 1
ATOM 793 C C . LEU A 1 101 ? 9.535 -15.203 -6.974 1.00 95.19 101 LEU A C 1
ATOM 795 O O . LEU A 1 101 ? 9.132 -15.241 -5.814 1.00 95.19 101 LEU A O 1
ATOM 799 N N . LYS A 1 102 ? 8.807 -14.663 -7.958 1.00 94.25 102 LYS A N 1
ATOM 800 C CA . LYS A 1 102 ? 7.475 -14.089 -7.730 1.00 94.25 102 LYS A CA 1
ATOM 801 C C . LYS A 1 102 ? 6.514 -15.110 -7.119 1.00 94.25 102 LYS A C 1
ATOM 803 O O . LYS A 1 102 ? 5.867 -14.805 -6.122 1.00 94.25 102 LYS A O 1
ATOM 808 N N . SER A 1 103 ? 6.485 -16.322 -7.669 1.00 93.69 103 SER A N 1
ATOM 809 C CA . SER A 1 103 ? 5.623 -17.408 -7.185 1.00 93.69 103 SER A CA 1
ATOM 810 C C . SER A 1 103 ? 5.969 -17.824 -5.749 1.00 93.69 103 SER A C 1
ATOM 812 O O . SER A 1 103 ? 5.081 -18.053 -4.934 1.00 93.69 103 SER A O 1
ATOM 814 N N . LEU A 1 104 ? 7.261 -17.866 -5.401 1.00 94.00 104 LEU A N 1
ATOM 815 C CA . LEU A 1 104 ? 7.706 -18.158 -4.034 1.00 94.00 104 LEU A CA 1
ATOM 816 C C . LEU A 1 104 ? 7.283 -17.072 -3.037 1.00 94.00 104 LEU A C 1
ATOM 818 O O . LEU A 1 104 ? 6.899 -17.377 -1.907 1.00 94.00 104 LEU A O 1
ATOM 822 N N . LEU A 1 105 ? 7.333 -15.803 -3.447 1.00 93.44 105 LEU A N 1
ATOM 823 C CA . LEU A 1 105 ? 6.974 -14.682 -2.581 1.00 93.44 105 LEU A CA 1
ATOM 824 C C . LEU A 1 105 ? 5.467 -14.623 -2.277 1.00 93.44 105 LEU A C 1
ATOM 826 O O . LEU A 1 105 ? 5.090 -14.106 -1.228 1.00 93.44 105 LEU A O 1
ATOM 830 N N . GLU A 1 106 ? 4.610 -15.199 -3.121 1.00 90.75 106 GLU A N 1
ATOM 831 C CA . GLU A 1 106 ? 3.159 -15.279 -2.882 1.00 90.75 106 GLU A CA 1
ATOM 832 C C . GLU A 1 106 ? 2.775 -16.263 -1.759 1.00 90.75 106 GLU A C 1
ATOM 834 O O . GLU A 1 106 ? 1.669 -16.185 -1.221 1.00 90.75 106 GLU A O 1
ATOM 839 N N . ALA A 1 107 ? 3.684 -17.153 -1.340 1.00 89.25 107 ALA A N 1
ATOM 840 C CA . ALA A 1 107 ? 3.422 -18.142 -0.290 1.00 89.25 107 ALA A CA 1
ATOM 841 C C . ALA A 1 107 ? 3.230 -17.532 1.113 1.00 89.25 107 ALA A C 1
ATOM 843 O O . ALA A 1 107 ? 2.696 -18.192 2.007 1.00 89.25 107 ALA A O 1
ATOM 844 N N . GLN A 1 108 ? 3.673 -16.289 1.328 1.00 84.75 108 GLN A N 1
ATOM 845 C CA . GLN A 1 108 ? 3.547 -15.588 2.605 1.00 84.75 108 GLN A CA 1
ATOM 846 C C . GLN A 1 108 ? 2.954 -14.189 2.412 1.00 84.75 108 GLN A C 1
ATOM 848 O O . GLN A 1 108 ? 3.206 -13.542 1.398 1.00 84.75 108 GLN A O 1
ATOM 853 N N . PRO A 1 109 ? 2.195 -13.674 3.398 1.00 83.31 109 PRO A N 1
ATOM 854 C CA . PRO A 1 109 ? 1.552 -12.366 3.285 1.00 83.31 109 PRO A CA 1
ATOM 855 C C . PRO A 1 109 ? 2.540 -11.191 3.293 1.00 83.31 109 PRO A C 1
ATOM 857 O O . PRO A 1 109 ? 2.207 -10.109 2.815 1.00 83.31 109 PRO A O 1
ATOM 860 N N . PHE A 1 110 ? 3.733 -11.365 3.865 1.00 86.56 110 PHE A N 1
ATOM 861 C CA . PHE A 1 110 ? 4.764 -10.335 3.914 1.00 86.56 110 PHE A CA 1
ATOM 862 C C . PHE A 1 110 ? 6.156 -10.958 3.901 1.00 86.56 110 PHE A C 1
ATOM 864 O O . PHE A 1 110 ? 6.344 -12.081 4.355 1.00 86.56 110 PHE A O 1
ATOM 871 N N . TRP A 1 111 ? 7.128 -10.179 3.431 1.00 90.44 111 TRP A N 1
ATOM 872 C CA . TRP A 1 111 ? 8.540 -10.541 3.414 1.00 90.44 111 TRP A CA 1
ATOM 873 C C . TRP A 1 111 ? 9.394 -9.345 3.809 1.00 90.44 111 TRP A C 1
ATOM 875 O O . TRP A 1 111 ? 9.157 -8.220 3.359 1.00 90.44 111 TRP A O 1
ATOM 885 N N . LEU A 1 112 ? 10.436 -9.581 4.601 1.00 91.69 112 LEU A N 1
ATOM 886 C CA . LEU A 1 112 ? 11.501 -8.604 4.779 1.00 91.69 112 LEU A CA 1
ATOM 887 C C . LEU A 1 112 ? 12.500 -8.723 3.628 1.00 91.69 112 LEU A C 1
ATOM 889 O O . LEU A 1 112 ? 12.880 -9.817 3.224 1.00 91.69 112 LEU A O 1
ATOM 893 N N . THR A 1 113 ? 13.039 -7.601 3.153 1.00 92.81 113 THR A N 1
ATOM 894 C CA . THR A 1 113 ? 14.027 -7.598 2.055 1.00 92.81 113 THR A CA 1
ATOM 895 C C . THR A 1 113 ? 15.243 -8.489 2.339 1.00 92.81 113 THR A C 1
ATOM 897 O O . THR A 1 113 ? 15.808 -9.088 1.429 1.00 92.81 113 THR A O 1
ATOM 900 N N . ARG A 1 114 ? 15.647 -8.607 3.610 1.00 93.44 114 ARG A N 1
ATOM 901 C CA . ARG A 1 114 ? 16.737 -9.498 4.035 1.00 93.44 114 ARG A CA 1
ATOM 902 C C . ARG A 1 114 ? 16.393 -10.983 3.881 1.00 93.44 114 ARG A C 1
ATOM 904 O O . ARG A 1 114 ? 17.286 -11.754 3.565 1.00 93.44 114 ARG A O 1
ATOM 911 N N . GLU A 1 115 ? 15.131 -11.354 4.089 1.00 94.25 115 GLU A N 1
ATOM 912 C CA . GLU A 1 115 ? 14.639 -12.728 3.929 1.00 94.25 115 GLU A CA 1
ATOM 913 C C . GLU A 1 115 ? 14.566 -13.067 2.447 1.00 94.25 115 GLU A C 1
ATOM 915 O O . GLU A 1 115 ? 15.062 -14.109 2.041 1.00 94.25 115 GLU A O 1
ATOM 920 N N . VAL A 1 116 ? 14.079 -12.132 1.622 1.00 94.75 116 VAL A N 1
ATOM 921 C CA . VAL A 1 116 ? 14.110 -12.274 0.160 1.00 94.75 116 VAL A CA 1
ATOM 922 C C . VAL A 1 116 ? 15.543 -12.440 -0.347 1.00 94.75 116 VAL A C 1
ATOM 924 O O . VAL A 1 116 ? 15.797 -13.266 -1.214 1.00 94.75 116 VAL A O 1
ATOM 927 N N . ARG A 1 117 ? 16.509 -11.694 0.204 1.00 96.31 117 ARG A N 1
ATOM 928 C CA . ARG A 1 117 ? 17.927 -11.869 -0.141 1.00 96.31 117 ARG A CA 1
ATOM 929 C C . ARG A 1 117 ? 18.420 -13.282 0.180 1.00 96.31 117 ARG A C 1
ATOM 931 O O . ARG A 1 117 ? 19.095 -13.873 -0.654 1.00 96.31 117 ARG A O 1
ATOM 938 N N . THR A 1 118 ? 18.110 -13.796 1.370 1.00 95.75 118 THR A N 1
ATOM 939 C CA . THR A 1 118 ? 18.475 -15.165 1.762 1.00 95.75 118 THR A CA 1
ATOM 940 C C . THR A 1 118 ? 17.824 -16.186 0.832 1.00 95.75 118 THR A C 1
ATOM 942 O O . THR A 1 118 ? 18.519 -17.045 0.307 1.00 95.75 118 THR A O 1
ATOM 945 N N . LEU A 1 119 ? 16.535 -16.017 0.526 1.00 95.25 119 LEU A N 1
ATOM 946 C CA . LEU A 1 119 ? 15.799 -16.870 -0.404 1.00 95.25 119 LEU A CA 1
ATOM 947 C C . LEU A 1 119 ? 16.433 -16.881 -1.803 1.00 95.25 119 LEU A C 1
ATOM 949 O O . LEU A 1 119 ? 16.590 -17.940 -2.397 1.00 95.25 119 LEU A O 1
ATOM 953 N N . ILE A 1 120 ? 16.833 -15.716 -2.325 1.00 95.25 120 ILE A N 1
ATOM 954 C CA . ILE A 1 120 ? 17.487 -15.623 -3.638 1.00 95.25 120 ILE A CA 1
ATOM 955 C C . ILE A 1 120 ? 18.822 -16.373 -3.639 1.00 95.25 120 ILE A C 1
ATOM 957 O O . ILE A 1 120 ? 19.131 -17.081 -4.597 1.00 95.25 120 ILE A O 1
ATOM 961 N N . HIS A 1 121 ? 19.603 -16.235 -2.568 1.00 94.69 121 HIS A N 1
ATOM 962 C CA . HIS A 1 121 ? 20.865 -16.951 -2.438 1.00 94.69 121 HIS A CA 1
ATOM 963 C C . HIS A 1 121 ? 20.650 -18.470 -2.383 1.00 94.69 121 HIS A C 1
ATOM 965 O O . HIS A 1 121 ? 21.349 -19.203 -3.071 1.00 94.69 121 HIS A O 1
ATOM 971 N N . GLU A 1 122 ? 19.654 -18.941 -1.632 1.00 93.94 122 GLU A N 1
ATOM 972 C CA . GLU A 1 122 ? 19.349 -20.370 -1.495 1.00 93.94 122 GLU A CA 1
ATOM 973 C C . GLU A 1 122 ? 18.789 -21.000 -2.778 1.00 93.94 122 GLU A C 1
ATOM 975 O O . GLU A 1 122 ? 19.127 -22.137 -3.092 1.00 93.94 122 GLU A O 1
ATOM 980 N N . GLN A 1 123 ? 17.938 -20.285 -3.520 1.00 94.06 123 GLN A N 1
ATOM 981 C CA . GLN A 1 123 ? 17.256 -20.837 -4.697 1.00 94.06 123 GLN A CA 1
ATOM 982 C C . GLN A 1 123 ? 18.065 -20.692 -5.988 1.00 94.06 123 GLN A C 1
ATOM 984 O O . GLN A 1 123 ? 18.045 -21.588 -6.826 1.00 94.06 123 GLN A O 1
ATOM 989 N N . PHE A 1 124 ? 18.789 -19.582 -6.147 1.00 93.31 124 PHE A N 1
ATOM 990 C CA . PHE A 1 124 ? 19.471 -19.247 -7.401 1.00 93.31 124 PHE A CA 1
ATOM 991 C C . PHE A 1 124 ? 21.000 -19.219 -7.258 1.00 93.31 124 PHE A C 1
ATOM 993 O O . PHE A 1 124 ? 21.706 -19.040 -8.244 1.00 93.31 124 PHE A O 1
ATOM 1000 N N . THR A 1 125 ? 21.547 -19.407 -6.047 1.00 91.38 125 THR A N 1
ATOM 1001 C CA . THR A 1 125 ? 22.999 -19.309 -5.765 1.00 91.38 125 THR A CA 1
ATOM 1002 C C . THR A 1 125 ? 23.584 -17.941 -6.159 1.00 91.38 125 THR A C 1
ATOM 1004 O O . THR A 1 125 ? 24.762 -17.802 -6.484 1.00 91.38 125 THR A O 1
ATOM 1007 N N . VAL A 1 126 ? 22.754 -16.891 -6.129 1.00 91.88 126 VAL A N 1
ATOM 1008 C CA . VAL A 1 126 ? 23.147 -15.526 -6.499 1.00 91.88 126 VAL A CA 1
ATOM 1009 C C . VAL A 1 126 ? 23.297 -14.666 -5.255 1.00 91.88 126 VAL A C 1
ATOM 1011 O O . VAL A 1 126 ? 22.366 -14.499 -4.467 1.00 91.88 126 VAL A O 1
ATOM 1014 N N . GLU A 1 127 ? 24.466 -14.051 -5.098 1.00 92.06 127 GLU A N 1
ATOM 1015 C CA . GLU A 1 127 ? 24.701 -13.068 -4.045 1.00 92.06 127 GLU A CA 1
ATOM 1016 C C . GLU A 1 127 ? 24.307 -11.661 -4.498 1.00 92.06 127 GLU A C 1
ATOM 1018 O O . GLU A 1 127 ? 24.920 -11.067 -5.387 1.00 92.06 127 GLU A O 1
ATOM 1023 N N . LEU A 1 128 ? 23.278 -11.108 -3.855 1.00 92.88 128 LEU A N 1
ATOM 1024 C CA . LEU A 1 128 ? 22.809 -9.745 -4.085 1.00 92.88 128 LEU A CA 1
ATOM 1025 C C . LEU A 1 128 ? 22.862 -8.919 -2.801 1.00 92.88 128 LEU A C 1
ATOM 1027 O O . LEU A 1 128 ? 22.551 -9.379 -1.701 1.00 92.88 128 LEU A O 1
ATOM 1031 N N . SER A 1 129 ? 23.180 -7.637 -2.947 1.00 95.00 129 SER A N 1
ATOM 1032 C CA . SER A 1 129 ? 22.998 -6.655 -1.880 1.00 95.00 129 SER A CA 1
ATOM 1033 C C . SER A 1 129 ? 21.511 -6.394 -1.608 1.00 95.00 129 SER A C 1
ATOM 1035 O O . SER A 1 129 ? 20.657 -6.515 -2.486 1.00 95.00 129 SER A O 1
ATOM 1037 N N . VAL A 1 130 ? 21.188 -5.935 -0.394 1.00 93.62 130 VAL A N 1
ATOM 1038 C CA . VAL A 1 130 ? 19.808 -5.576 0.002 1.00 93.62 130 VAL A CA 1
ATOM 1039 C C . VAL A 1 130 ? 19.210 -4.495 -0.914 1.00 93.62 130 VAL A C 1
ATOM 1041 O O . VAL A 1 130 ? 18.011 -4.503 -1.199 1.00 93.62 130 VAL A O 1
ATOM 1044 N N . SER A 1 131 ? 20.048 -3.583 -1.420 1.00 93.75 131 SER A N 1
ATOM 1045 C CA . SER A 1 131 ? 19.642 -2.542 -2.370 1.00 93.75 131 SER A CA 1
ATOM 1046 C C . SER A 1 131 ? 19.259 -3.126 -3.734 1.00 93.75 131 SER A C 1
ATOM 1048 O O . SER A 1 131 ? 18.204 -2.790 -4.271 1.00 93.75 131 SER A O 1
ATOM 1050 N N . GLN A 1 132 ? 20.056 -4.064 -4.264 1.00 94.75 132 GLN A N 1
ATOM 1051 C CA . GLN A 1 132 ? 19.729 -4.769 -5.510 1.00 94.75 132 GLN A CA 1
ATOM 1052 C C . GLN A 1 132 ? 18.417 -5.543 -5.385 1.00 94.75 132 GLN A C 1
ATOM 1054 O O . GLN A 1 132 ? 17.567 -5.421 -6.261 1.00 94.75 132 GLN A O 1
ATOM 1059 N N . VAL A 1 133 ? 18.217 -6.257 -4.274 1.00 95.19 133 VAL A N 1
ATOM 1060 C CA . VAL A 1 133 ? 16.964 -6.982 -4.008 1.00 95.19 133 VAL A CA 1
ATOM 1061 C C . VAL A 1 133 ? 15.780 -6.018 -3.948 1.00 95.19 133 VAL A C 1
ATOM 1063 O O . VAL A 1 133 ? 14.775 -6.239 -4.613 1.00 95.19 133 V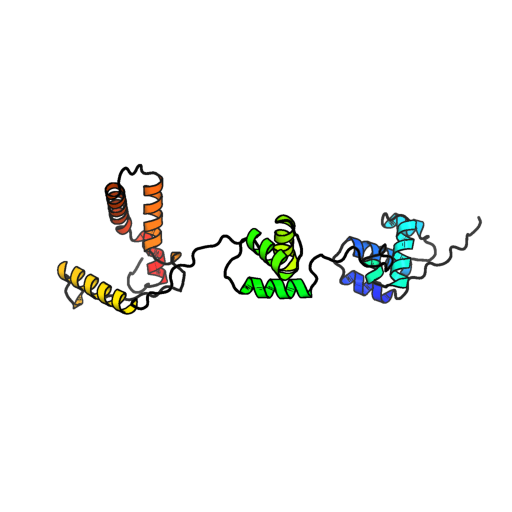AL A O 1
ATOM 1066 N N . SER A 1 134 ? 15.909 -4.899 -3.228 1.00 94.69 134 SER A N 1
ATOM 1067 C CA . SER A 1 134 ? 14.856 -3.871 -3.164 1.00 94.69 134 SER A CA 1
ATOM 1068 C C . SER A 1 134 ? 14.505 -3.308 -4.542 1.00 94.69 134 SER A C 1
ATOM 1070 O O . SER A 1 134 ? 13.341 -3.031 -4.826 1.00 94.69 134 SER A O 1
ATOM 1072 N N . ARG A 1 135 ? 15.516 -3.119 -5.395 1.00 93.94 135 ARG A N 1
ATOM 1073 C CA . ARG A 1 135 ? 15.343 -2.619 -6.757 1.00 93.94 135 ARG A CA 1
ATOM 1074 C C . ARG A 1 135 ? 14.633 -3.639 -7.643 1.00 93.94 135 ARG A C 1
ATOM 1076 O O . ARG A 1 135 ? 13.690 -3.267 -8.326 1.00 93.94 135 ARG A O 1
ATOM 1083 N N . ILE A 1 136 ? 15.025 -4.911 -7.573 1.00 94.56 136 ILE A N 1
ATOM 1084 C CA . ILE A 1 136 ? 14.364 -6.009 -8.294 1.00 94.56 136 ILE A CA 1
ATOM 1085 C C . ILE A 1 136 ? 12.898 -6.120 -7.867 1.00 94.56 136 ILE A C 1
ATOM 1087 O O . ILE A 1 136 ? 12.014 -6.112 -8.720 1.00 94.56 136 ILE A O 1
ATOM 1091 N N . LEU A 1 137 ? 12.629 -6.133 -6.558 1.00 94.06 137 LEU A N 1
ATOM 1092 C CA . LEU A 1 137 ? 11.266 -6.190 -6.027 1.00 94.06 137 LEU A CA 1
ATOM 1093 C C . LEU A 1 137 ? 10.406 -5.045 -6.574 1.00 94.06 137 LEU A C 1
ATOM 1095 O O . LEU A 1 137 ? 9.327 -5.295 -7.101 1.00 94.06 137 LEU A O 1
ATOM 1099 N N . ARG A 1 138 ? 10.907 -3.806 -6.529 1.00 93.75 138 ARG A N 1
ATOM 1100 C CA . ARG A 1 138 ? 10.159 -2.622 -6.969 1.00 93.75 138 ARG A CA 1
ATOM 1101 C C . ARG A 1 138 ? 9.997 -2.529 -8.489 1.00 93.75 138 ARG A C 1
ATOM 1103 O O . ARG A 1 138 ? 8.897 -2.281 -8.959 1.00 93.75 138 ARG A O 1
ATOM 1110 N N . GLU A 1 139 ? 11.088 -2.664 -9.240 1.00 93.25 139 GLU A N 1
ATOM 1111 C CA . GLU A 1 139 ? 11.134 -2.356 -10.679 1.00 93.25 139 GLU A CA 1
ATOM 1112 C C . GLU A 1 139 ? 10.743 -3.545 -11.556 1.00 93.25 139 GLU A C 1
ATOM 1114 O O . GLU A 1 139 ? 10.184 -3.346 -12.629 1.00 93.25 139 GLU A O 1
ATOM 1119 N N . LYS A 1 140 ? 11.055 -4.775 -11.129 1.00 92.62 140 LYS A N 1
ATOM 1120 C CA . LYS A 1 140 ? 10.813 -5.987 -11.926 1.00 92.62 140 LYS A CA 1
ATOM 1121 C C . LYS A 1 140 ? 9.564 -6.736 -11.483 1.00 92.62 140 LYS A C 1
ATOM 1123 O O . LYS A 1 140 ? 8.834 -7.236 -12.328 1.00 92.62 140 LYS A O 1
ATOM 1128 N N . LEU A 1 141 ? 9.306 -6.795 -10.175 1.00 92.94 141 LEU A N 1
ATOM 1129 C CA . LEU A 1 141 ? 8.174 -7.550 -9.623 1.00 92.94 141 LEU A CA 1
ATOM 1130 C C . LEU A 1 141 ? 6.982 -6.674 -9.208 1.00 92.94 141 LEU A C 1
ATOM 1132 O O . LEU A 1 141 ? 5.935 -7.212 -8.855 1.00 92.94 141 LEU A O 1
ATOM 1136 N N . GLY A 1 142 ? 7.113 -5.342 -9.248 1.00 91.19 142 GLY A N 1
ATOM 1137 C CA . GLY A 1 142 ? 6.053 -4.411 -8.832 1.00 91.19 142 GLY A CA 1
ATOM 1138 C C . GLY A 1 142 ? 5.722 -4.474 -7.334 1.00 91.19 142 GLY A C 1
ATOM 1139 O O . GLY A 1 142 ? 4.656 -4.038 -6.905 1.00 91.19 142 GLY A O 1
ATOM 1140 N N . MET A 1 143 ? 6.618 -5.034 -6.518 1.00 89.56 143 MET A N 1
ATOM 1141 C CA . MET A 1 143 ? 6.454 -5.184 -5.076 1.00 89.56 143 MET A CA 1
ATOM 1142 C C . MET A 1 143 ? 7.020 -3.960 -4.360 1.00 89.56 143 MET A C 1
ATOM 1144 O O . MET A 1 143 ? 8.226 -3.819 -4.141 1.00 89.56 143 MET A O 1
ATOM 1148 N N . HIS A 1 144 ? 6.124 -3.048 -3.997 1.00 87.31 144 HIS A N 1
ATOM 1149 C CA . HIS A 1 144 ? 6.468 -1.843 -3.257 1.00 87.31 144 HIS A CA 1
ATOM 1150 C C . HIS A 1 144 ? 6.549 -2.107 -1.753 1.00 87.31 144 HIS A C 1
ATOM 1152 O O . HIS A 1 144 ? 5.938 -3.029 -1.217 1.00 87.31 144 HIS A O 1
ATOM 1158 N N . PHE A 1 145 ? 7.301 -1.257 -1.056 1.00 85.75 145 PHE A N 1
ATOM 1159 C CA . PHE A 1 145 ? 7.356 -1.291 0.399 1.00 85.75 145 PHE A CA 1
ATOM 1160 C C . PHE A 1 145 ? 5.965 -1.014 0.987 1.00 85.75 145 PHE A C 1
ATOM 1162 O O . PHE A 1 145 ? 5.410 0.067 0.790 1.00 85.75 145 PHE A O 1
ATOM 1169 N N . GLY A 1 146 ? 5.429 -1.982 1.728 1.00 80.12 146 GLY A N 1
ATOM 1170 C CA . GLY A 1 146 ? 4.199 -1.852 2.500 1.00 80.12 146 GLY A CA 1
ATOM 1171 C C . GLY A 1 146 ? 4.492 -2.027 3.984 1.00 80.12 146 GLY A C 1
ATOM 1172 O O . GLY A 1 146 ? 5.209 -2.947 4.377 1.00 80.12 146 GLY A O 1
ATOM 1173 N N . LYS A 1 147 ? 3.938 -1.152 4.830 1.00 77.19 147 LYS A N 1
ATOM 1174 C CA . LYS A 1 147 ? 3.991 -1.362 6.279 1.00 77.19 147 LYS A CA 1
ATOM 1175 C C . LYS A 1 147 ? 3.102 -2.570 6.611 1.00 77.19 147 LYS A C 1
ATOM 1177 O O . LYS A 1 147 ? 1.918 -2.513 6.282 1.00 77.19 147 LYS A O 1
ATOM 1182 N N . PRO A 1 148 ? 3.618 -3.630 7.257 1.00 71.38 148 PRO A N 1
ATOM 1183 C CA . PRO A 1 148 ? 2.779 -4.738 7.687 1.00 71.38 148 PRO A CA 1
ATOM 1184 C C . PRO A 1 148 ? 1.796 -4.207 8.732 1.00 71.38 148 PRO A C 1
ATOM 1186 O O . PRO A 1 148 ? 2.189 -3.776 9.818 1.00 71.38 148 PRO A O 1
ATOM 1189 N N . TYR A 1 149 ? 0.515 -4.176 8.377 1.00 60.47 149 TYR A N 1
ATOM 1190 C CA . TYR A 1 149 ? -0.550 -3.900 9.326 1.00 60.47 149 TYR A CA 1
ATOM 1191 C C . TYR A 1 149 ? -1.030 -5.234 9.892 1.00 60.47 149 TYR A C 1
ATOM 1193 O O . TYR A 1 149 ? -1.269 -6.162 9.119 1.00 60.47 149 TYR A O 1
ATOM 1201 N N . PRO A 1 150 ? -1.206 -5.354 11.217 1.00 63.53 150 PRO A N 1
ATOM 1202 C CA . PRO A 1 150 ? -1.973 -6.454 11.771 1.00 63.53 150 PRO A CA 1
ATOM 1203 C C . PRO A 1 150 ? -3.372 -6.382 11.158 1.00 63.53 150 PRO A C 1
ATOM 1205 O O . PRO A 1 150 ? -4.118 -5.431 11.402 1.00 63.53 150 PRO A O 1
ATOM 1208 N N . HIS A 1 151 ? -3.718 -7.347 10.313 1.00 60.34 151 HIS A N 1
ATOM 1209 C CA . HIS A 1 151 ? -5.107 -7.519 9.925 1.00 60.34 151 HIS A CA 1
ATOM 1210 C C . HIS A 1 151 ? -5.860 -7.944 11.185 1.00 60.34 151 HIS A C 1
ATOM 1212 O O . HIS A 1 151 ? -5.435 -8.879 11.860 1.00 60.34 151 HIS A O 1
ATOM 1218 N N . GLY A 1 152 ? -6.918 -7.207 11.539 1.00 58.00 152 GLY A N 1
ATOM 1219 C CA . GLY A 1 152 ? -7.699 -7.485 12.743 1.00 58.00 152 GLY A CA 1
ATOM 1220 C C . GLY A 1 152 ? -8.166 -8.940 12.782 1.00 58.00 152 GLY A C 1
ATOM 1221 O O . GLY A 1 152 ? -8.433 -9.537 11.734 1.00 58.00 152 GLY A O 1
ATOM 1222 N N . ASP A 1 153 ? -8.243 -9.494 13.992 1.00 59.09 153 ASP A N 1
ATOM 1223 C CA . ASP A 1 153 ? -8.589 -10.895 14.207 1.00 59.09 153 ASP A CA 1
ATOM 1224 C C . ASP A 1 153 ? -9.890 -11.270 13.488 1.00 59.09 153 ASP A C 1
ATOM 1226 O O . ASP A 1 153 ? -10.871 -10.517 13.458 1.00 59.09 153 ASP A O 1
ATOM 1230 N N . LYS A 1 154 ? -9.897 -12.463 12.887 1.00 66.62 154 LYS A N 1
ATOM 1231 C CA . LYS A 1 154 ? -11.100 -13.026 12.269 1.00 66.62 154 LYS A CA 1
ATOM 1232 C C . LYS A 1 154 ? -12.202 -13.147 13.325 1.00 66.62 154 LYS A C 1
ATOM 1234 O O . LYS A 1 154 ? -11.922 -13.443 14.485 1.00 66.62 154 LYS A O 1
ATOM 1239 N N . ARG A 1 155 ? -13.460 -12.967 12.899 1.00 76.12 155 ARG A N 1
ATOM 1240 C CA . ARG A 1 155 ? -14.657 -13.171 13.733 1.00 76.12 155 ARG A CA 1
ATOM 1241 C C . ARG A 1 155 ? -14.501 -14.466 14.558 1.00 76.12 155 ARG A C 1
ATOM 1243 O O . ARG A 1 155 ? -14.327 -15.524 13.946 1.00 76.12 155 ARG A O 1
ATOM 1250 N N . PRO A 1 156 ? -14.559 -14.403 15.903 1.00 85.38 156 PRO A N 1
ATOM 1251 C CA . PRO A 1 156 ? -14.471 -15.586 16.754 1.00 85.38 156 PRO A CA 1
ATOM 1252 C C . PRO A 1 156 ? -15.531 -16.629 16.388 1.00 85.38 156 PRO A C 1
ATOM 1254 O O . PRO A 1 156 ? -16.630 -16.269 15.954 1.00 85.38 156 PRO A O 1
ATOM 1257 N N . ARG A 1 157 ? -15.226 -17.920 16.583 1.00 86.31 157 ARG A N 1
ATOM 1258 C CA . ARG A 1 157 ? -16.168 -19.017 16.271 1.00 86.31 157 ARG A CA 1
ATOM 1259 C C . ARG A 1 157 ? -17.483 -18.893 17.050 1.00 86.31 157 ARG A C 1
ATOM 1261 O O . ARG A 1 157 ? -18.533 -19.245 16.531 1.00 86.31 157 ARG A O 1
ATOM 1268 N N . ASP A 1 158 ? -17.426 -18.352 18.260 1.00 91.62 158 ASP A N 1
ATOM 1269 C CA . ASP A 1 158 ? -18.533 -18.158 19.198 1.00 91.62 158 ASP A CA 1
ATOM 1270 C C . ASP A 1 158 ? -19.165 -16.753 19.128 1.00 91.62 158 ASP A C 1
ATOM 1272 O O . ASP A 1 158 ? -19.986 -16.395 19.970 1.00 91.62 158 ASP A O 1
ATOM 1276 N N . ALA A 1 159 ? -18.830 -15.939 18.121 1.00 87.81 159 ALA A N 1
ATOM 1277 C CA . ALA A 1 159 ? -19.294 -14.551 18.032 1.00 87.81 159 ALA A CA 1
ATOM 1278 C C . ALA A 1 159 ? -20.829 -14.394 18.058 1.00 87.81 159 ALA A C 1
ATOM 1280 O O . ALA A 1 159 ? -21.324 -13.361 18.501 1.00 87.81 159 ALA A O 1
ATOM 1281 N N . GLY A 1 160 ? -21.580 -15.393 17.576 1.00 90.06 160 GLY A N 1
ATOM 1282 C CA . GLY A 1 160 ? -23.046 -15.414 17.679 1.00 90.06 160 GLY A CA 1
ATOM 1283 C C . GLY A 1 160 ? -23.528 -15.500 19.130 1.00 90.06 160 GLY A C 1
ATOM 1284 O O . GLY A 1 160 ? -24.291 -14.644 19.565 1.00 90.06 160 GLY A O 1
ATOM 1285 N N . ALA A 1 161 ? -22.997 -16.455 19.897 1.00 93.25 161 ALA A N 1
ATOM 1286 C CA . ALA A 1 161 ? -23.322 -16.623 21.313 1.00 93.25 161 ALA A CA 1
ATOM 1287 C C . ALA A 1 161 ? -22.907 -15.398 22.148 1.00 93.25 161 ALA A C 1
ATOM 1289 O O . ALA A 1 161 ? -23.630 -14.970 23.046 1.00 93.25 161 ALA A O 1
ATOM 1290 N N . GLN A 1 162 ? -21.768 -14.773 21.819 1.00 92.81 162 GLN A N 1
ATOM 1291 C CA . GLN A 1 162 ? -21.349 -13.528 22.473 1.00 92.81 162 GLN A CA 1
ATOM 1292 C C . GLN A 1 162 ? -22.322 -12.371 22.218 1.00 92.81 162 GLN A C 1
ATOM 1294 O O . GLN A 1 162 ? -22.558 -11.567 23.121 1.00 92.81 162 GLN A O 1
ATOM 1299 N N . LEU A 1 163 ? -22.861 -12.254 21.000 1.00 91.62 163 LEU A N 1
ATOM 1300 C CA . LEU A 1 163 ? -23.850 -11.228 20.678 1.00 91.62 163 LEU A CA 1
ATOM 1301 C C . LEU A 1 163 ? -25.146 -11.466 21.457 1.00 91.62 163 LEU A C 1
ATOM 1303 O O . LEU A 1 163 ? -25.637 -10.541 22.096 1.00 91.62 163 LEU A O 1
ATOM 1307 N N . GLU A 1 164 ? -25.647 -12.700 21.460 1.00 94.62 164 GLU A N 1
ATOM 1308 C CA . GLU A 1 164 ? -26.854 -13.090 22.194 1.00 94.62 164 GLU A CA 1
ATOM 1309 C C . GLU A 1 164 ? -26.741 -12.771 23.691 1.00 94.62 164 GLU A C 1
ATOM 1311 O O . GLU A 1 164 ? -27.565 -12.036 24.236 1.00 94.62 164 GLU A O 1
ATOM 1316 N N . ALA A 1 165 ? -25.656 -13.203 24.341 1.00 95.44 165 ALA A N 1
ATOM 1317 C CA . ALA A 1 165 ? -25.418 -12.921 25.756 1.00 95.44 165 ALA A CA 1
ATOM 1318 C C . ALA A 1 165 ? -25.363 -11.410 26.059 1.00 95.44 165 ALA A C 1
ATOM 1320 O O . ALA A 1 165 ? -25.847 -10.949 27.099 1.00 95.44 165 ALA A O 1
ATOM 1321 N N . ARG A 1 166 ? -24.788 -10.613 25.147 1.00 94.50 166 ARG A N 1
ATOM 1322 C CA . ARG A 1 166 ? -24.732 -9.150 25.283 1.00 94.50 166 ARG A CA 1
ATOM 1323 C C . ARG A 1 166 ? -26.098 -8.498 25.109 1.00 94.50 166 ARG A C 1
ATOM 1325 O O . ARG A 1 166 ? -26.377 -7.556 25.844 1.00 94.50 166 ARG A O 1
ATOM 1332 N N . LEU A 1 167 ? -26.927 -8.985 24.184 1.00 94.69 167 LEU A N 1
ATOM 1333 C CA . LEU A 1 167 ? -28.290 -8.490 23.983 1.00 94.69 167 LEU A CA 1
ATOM 1334 C C . LEU A 1 167 ? -29.156 -8.760 25.212 1.00 94.69 167 LEU A C 1
ATOM 1336 O O . LEU A 1 167 ? -29.772 -7.828 25.717 1.00 94.69 167 LEU A O 1
ATOM 1340 N N . ILE A 1 168 ? -29.101 -9.979 25.757 1.00 94.56 168 ILE A N 1
ATOM 1341 C CA . ILE A 1 168 ? -29.790 -10.334 27.006 1.00 94.56 168 ILE A CA 1
ATOM 1342 C C . ILE A 1 168 ? -29.331 -9.411 28.140 1.00 94.56 168 ILE A C 1
ATOM 1344 O O . ILE A 1 168 ? -30.142 -8.783 28.811 1.00 94.56 168 ILE A O 1
ATOM 1348 N N . THR A 1 169 ? -28.016 -9.247 28.312 1.00 95.69 169 THR A N 1
ATOM 1349 C CA . THR A 1 169 ? -27.468 -8.367 29.357 1.00 95.69 169 THR A CA 1
ATOM 1350 C C . THR A 1 169 ? -27.911 -6.911 29.184 1.00 95.69 169 THR A C 1
ATOM 1352 O O . THR A 1 169 ? -28.161 -6.220 30.170 1.00 95.69 169 THR A O 1
ATOM 1355 N N . ALA A 1 170 ? -27.967 -6.412 27.948 1.00 93.50 170 ALA A N 1
ATOM 1356 C CA . ALA A 1 170 ? -28.415 -5.054 27.660 1.00 93.50 170 ALA A CA 1
ATOM 1357 C C . ALA A 1 170 ? -29.910 -4.882 27.964 1.00 93.50 170 ALA A C 1
ATOM 1359 O O . ALA A 1 170 ? -30.274 -3.921 28.636 1.00 93.50 170 ALA A O 1
ATOM 1360 N N . TYR A 1 171 ? -30.738 -5.836 27.539 1.00 94.44 171 TYR A N 1
ATOM 1361 C CA . TYR A 1 17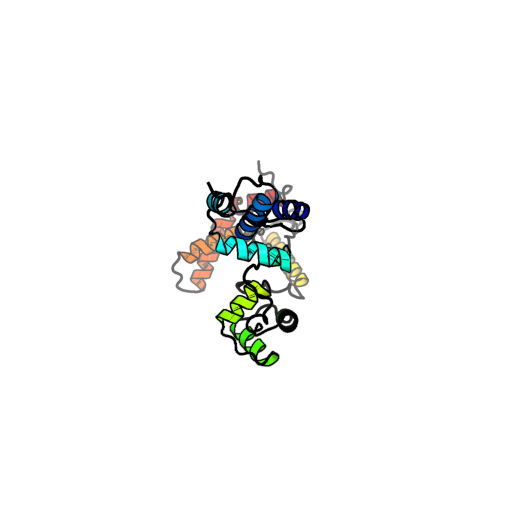1 ? -32.177 -5.855 27.788 1.00 94.44 171 TYR A CA 1
ATOM 1362 C C . TYR A 1 171 ? -32.492 -5.865 29.290 1.00 94.44 171 TYR A C 1
ATOM 1364 O O . TYR A 1 171 ? -33.182 -4.977 29.785 1.00 94.44 171 TYR A O 1
ATOM 1372 N N . GLU A 1 172 ? -31.880 -6.778 30.050 1.00 94.56 172 GLU A N 1
ATOM 1373 C CA . GLU A 1 172 ? -32.072 -6.857 31.505 1.00 94.56 172 GLU A CA 1
ATOM 1374 C C . GLU A 1 172 ? -31.609 -5.586 32.232 1.00 94.56 172 GLU A C 1
ATOM 1376 O O . GLU A 1 172 ? -32.224 -5.154 33.206 1.00 94.56 172 GLU A O 1
ATOM 1381 N N . ARG A 1 173 ? -30.549 -4.924 31.744 1.00 94.81 173 ARG A N 1
ATOM 1382 C CA . ARG A 1 173 ? -30.118 -3.627 32.291 1.00 94.81 173 ARG A CA 1
ATOM 1383 C C . ARG A 1 173 ? -31.141 -2.521 32.059 1.00 94.81 173 ARG A C 1
ATOM 1385 O O . ARG A 1 173 ? -31.283 -1.676 32.938 1.00 94.81 173 ARG A O 1
ATOM 1392 N N . LEU A 1 174 ? -31.810 -2.498 30.907 1.00 93.19 174 LEU A N 1
ATOM 1393 C CA . LEU A 1 174 ? -32.851 -1.512 30.603 1.00 93.19 174 LEU A CA 1
ATOM 1394 C C . LEU A 1 174 ? -34.100 -1.755 31.457 1.00 93.19 174 LEU A C 1
ATOM 1396 O O . LEU A 1 174 ? -34.616 -0.815 32.058 1.00 93.19 174 LEU A O 1
ATOM 1400 N N . 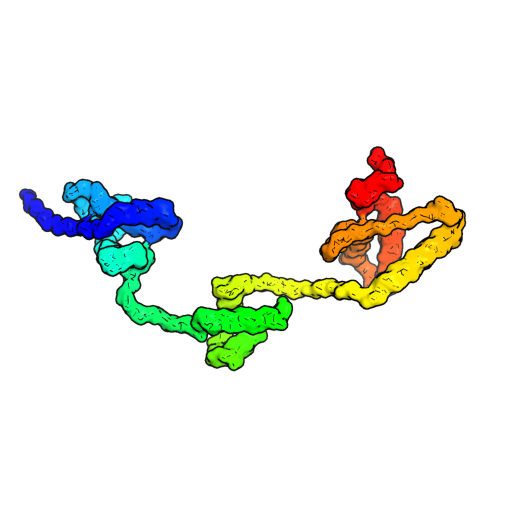ARG A 1 175 ? -34.508 -3.017 31.632 1.00 93.38 175 ARG A N 1
ATOM 1401 C CA . ARG A 1 175 ? -35.597 -3.378 32.556 1.00 93.38 175 ARG A CA 1
ATOM 1402 C C . ARG A 1 175 ? -35.291 -2.990 33.996 1.00 93.38 175 ARG A C 1
ATOM 1404 O O . ARG A 1 175 ? -36.130 -2.409 34.675 1.00 93.38 175 ARG A O 1
ATOM 1411 N N . ALA A 1 176 ? -34.060 -3.225 34.453 1.00 94.62 176 ALA A N 1
ATOM 1412 C CA . ALA A 1 176 ? -33.617 -2.807 35.783 1.00 94.62 176 ALA A CA 1
ATOM 1413 C C . ALA A 1 176 ? -33.614 -1.275 35.977 1.00 94.62 176 ALA A C 1
ATOM 1415 O O . ALA A 1 176 ? -33.616 -0.808 37.114 1.00 94.62 176 ALA A O 1
ATOM 1416 N N . GLN A 1 177 ? -33.618 -0.490 34.893 1.00 93.81 177 GLN A N 1
ATOM 1417 C CA . GLN A 1 177 ? -33.783 0.970 34.929 1.00 93.81 177 GLN A CA 1
ATOM 1418 C C . GLN A 1 177 ? -35.257 1.411 34.962 1.00 93.81 177 GLN A C 1
ATOM 1420 O O . GLN A 1 177 ? -35.520 2.608 35.043 1.00 93.81 177 GLN A O 1
ATOM 1425 N N . GLY A 1 178 ? -36.206 0.468 34.949 1.00 93.12 178 GLY A N 1
ATOM 1426 C CA . GLY A 1 178 ? -37.643 0.728 35.059 1.00 93.12 178 GLY A CA 1
ATOM 1427 C C . GLY A 1 178 ? -38.380 0.864 33.726 1.00 93.12 178 GLY A C 1
ATOM 1428 O O . GLY A 1 178 ? -39.534 1.280 33.735 1.00 93.12 178 GLY A O 1
ATOM 1429 N N . LEU A 1 179 ? -37.739 0.535 32.601 1.00 92.94 179 LEU A N 1
ATOM 1430 C CA . LEU A 1 179 ? -38.396 0.480 31.290 1.00 92.94 179 LEU A CA 1
ATOM 1431 C C . LEU A 1 179 ? -39.261 -0.784 31.189 1.00 92.94 179 LEU A C 1
ATOM 1433 O O . LEU A 1 179 ? -38.810 -1.866 31.580 1.00 92.94 179 LEU A O 1
ATOM 1437 N N . SER A 1 180 ? -40.487 -0.643 30.677 1.00 92.38 180 SER A N 1
ATOM 1438 C CA . SER A 1 180 ? -41.363 -1.786 30.399 1.00 92.38 180 SER A CA 1
ATOM 1439 C C . SER A 1 180 ? -40.902 -2.544 29.153 1.00 92.38 180 SER A C 1
ATOM 1441 O O . SER A 1 180 ? -40.089 -2.044 28.372 1.00 92.38 180 SER A O 1
ATOM 1443 N N . ASP A 1 181 ? -41.410 -3.761 28.961 1.00 91.25 181 ASP A N 1
ATOM 1444 C CA . ASP 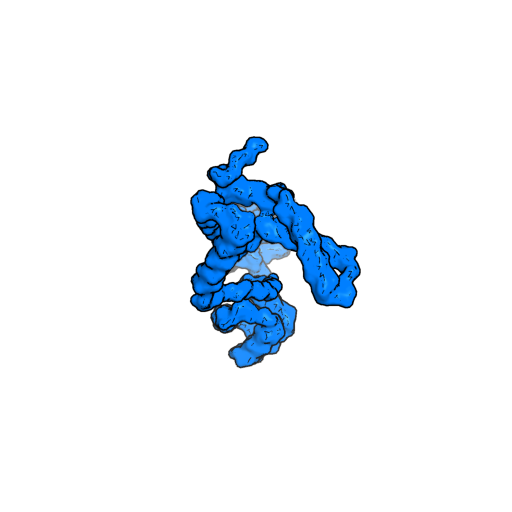A 1 181 ? -41.050 -4.572 27.795 1.00 91.25 181 ASP A CA 1
ATOM 1445 C C . ASP A 1 181 ? -41.558 -3.912 26.493 1.00 91.25 181 ASP A C 1
ATOM 1447 O O . ASP A 1 181 ? -40.911 -4.015 25.453 1.00 91.25 181 ASP A O 1
ATOM 1451 N N . GLU A 1 182 ? -42.661 -3.157 26.559 1.00 90.50 182 GLU A N 1
ATOM 1452 C CA . GLU A 1 182 ? -43.208 -2.383 25.442 1.00 90.50 182 GLU A CA 1
ATOM 1453 C C . GLU A 1 182 ? -42.374 -1.137 25.087 1.00 90.50 182 GLU A C 1
ATOM 1455 O O . GLU A 1 182 ? -42.416 -0.678 23.944 1.00 90.50 182 GLU A O 1
ATOM 1460 N N . ASP A 1 183 ? -41.593 -0.607 26.034 1.00 87.88 183 ASP A N 1
ATOM 1461 C CA . ASP A 1 183 ? -40.756 0.586 25.837 1.00 87.88 183 ASP A CA 1
ATOM 1462 C C . ASP A 1 183 ? -39.373 0.262 25.244 1.00 87.88 183 ASP A C 1
ATOM 1464 O O . ASP A 1 183 ? -38.632 1.165 24.842 1.00 87.88 183 ASP A O 1
ATOM 1468 N N . ILE A 1 184 ? -38.983 -1.018 25.210 1.00 89.38 184 ILE A N 1
ATOM 1469 C CA . ILE A 1 184 ? -37.640 -1.436 24.799 1.00 89.38 184 ILE A CA 1
ATOM 1470 C C . ILE A 1 184 ? -37.661 -1.961 23.362 1.00 89.38 184 ILE A C 1
ATOM 1472 O O . ILE A 1 184 ? -38.023 -3.102 23.090 1.00 89.38 184 ILE A O 1
ATOM 1476 N N . ALA A 1 185 ? -37.148 -1.150 22.438 1.00 86.56 185 ALA A N 1
ATOM 1477 C CA . ALA A 1 185 ? -36.859 -1.562 21.068 1.00 86.56 185 ALA A CA 1
ATOM 1478 C C . ALA A 1 185 ? -35.342 -1.607 20.823 1.00 86.56 185 ALA A C 1
ATOM 1480 O O . ALA A 1 185 ? -34.631 -0.633 21.075 1.00 86.56 185 ALA A O 1
ATOM 1481 N N . ILE A 1 186 ? -34.836 -2.734 20.310 1.00 86.75 186 ILE A N 1
ATOM 1482 C CA . ILE A 1 186 ? -33.425 -2.901 19.931 1.00 86.75 186 ILE A CA 1
ATOM 1483 C C . ILE A 1 186 ? -33.346 -3.236 18.440 1.00 86.75 186 ILE A C 1
ATOM 1485 O O . ILE A 1 186 ? -33.712 -4.331 18.019 1.00 86.75 186 ILE A O 1
ATOM 1489 N N . GLU A 1 187 ? -32.819 -2.305 17.646 1.00 86.31 187 GLU A N 1
ATOM 1490 C CA . GLU A 1 187 ? -32.543 -2.500 16.221 1.00 86.31 187 GLU A CA 1
ATOM 1491 C C . GLU A 1 187 ? -31.051 -2.807 16.001 1.00 86.31 187 GLU A C 1
ATOM 1493 O O . GLU A 1 187 ? -30.171 -2.111 16.515 1.00 86.31 187 GLU A O 1
ATOM 1498 N N . LEU A 1 188 ? -30.745 -3.862 15.236 1.00 88.62 188 LEU A N 1
ATOM 1499 C CA . LEU A 1 188 ? -29.368 -4.232 14.899 1.00 88.62 188 LEU A CA 1
ATOM 1500 C C . LEU A 1 188 ? -28.934 -3.570 13.589 1.00 88.62 188 LEU A C 1
ATOM 1502 O O . LEU A 1 188 ? -29.417 -3.924 12.517 1.00 88.62 188 LEU A O 1
ATOM 1506 N N . VAL A 1 189 ? -27.948 -2.676 13.669 1.00 87.00 189 VAL A N 1
ATOM 1507 C CA . VAL A 1 189 ? -27.355 -2.026 12.493 1.00 87.00 189 VAL A CA 1
ATOM 1508 C C . VAL A 1 189 ? -26.020 -2.680 12.145 1.00 87.00 189 VAL A C 1
ATOM 1510 O O . VAL A 1 189 ? -25.053 -2.614 12.908 1.00 87.00 189 VAL A O 1
ATOM 1513 N N . PHE A 1 190 ? -25.951 -3.308 10.971 1.00 85.38 190 PHE A N 1
ATOM 1514 C CA . PHE A 1 190 ? -24.748 -3.984 10.487 1.00 85.38 190 PHE A CA 1
ATOM 1515 C C . PHE A 1 190 ? -23.893 -3.045 9.633 1.00 85.38 190 PHE A C 1
ATOM 1517 O O . PHE A 1 190 ? -24.318 -2.571 8.581 1.00 85.38 190 PHE A O 1
ATOM 1524 N N . LEU A 1 191 ? -22.660 -2.799 10.077 1.00 83.88 191 LEU A N 1
ATOM 1525 C CA . LEU A 1 191 ? -21.692 -2.002 9.326 1.00 83.88 191 LEU A CA 1
ATOM 1526 C C . LEU A 1 191 ? -20.965 -2.855 8.271 1.00 83.88 191 LEU A C 1
ATOM 1528 O O . LEU A 1 191 ? -20.767 -4.055 8.486 1.00 83.88 191 LEU A O 1
ATOM 1532 N N . PRO A 1 192 ? -20.501 -2.244 7.164 1.00 82.44 192 PRO A N 1
ATOM 1533 C CA . PRO A 1 192 ? -19.618 -2.903 6.211 1.00 82.44 192 PRO A CA 1
ATOM 1534 C C . PRO A 1 192 ? -18.374 -3.518 6.883 1.00 82.44 192 PRO A C 1
ATOM 1536 O O . PRO A 1 192 ? -17.853 -2.955 7.855 1.00 82.44 192 PRO A O 1
ATOM 1539 N N . PRO A 1 193 ? -17.849 -4.641 6.357 1.00 77.56 193 PRO A N 1
ATOM 1540 C CA . PRO A 1 193 ? -16.626 -5.249 6.868 1.00 77.56 193 PRO A CA 1
ATOM 1541 C C . PRO A 1 193 ? -15.454 -4.260 6.896 1.00 77.56 193 PRO A C 1
ATOM 1543 O O . PRO A 1 193 ? -15.283 -3.464 5.977 1.00 77.56 193 PRO A O 1
ATOM 1546 N N . TYR A 1 194 ? -14.625 -4.340 7.943 1.00 72.44 194 TYR A N 1
ATOM 1547 C CA . TYR A 1 194 ? -13.408 -3.530 8.111 1.00 72.44 194 TYR A CA 1
ATOM 1548 C C . TYR A 1 194 ? -13.620 -2.008 8.076 1.00 72.44 194 TYR A C 1
ATOM 1550 O O . TYR A 1 194 ? -12.682 -1.264 7.795 1.00 72.44 194 TYR A O 1
ATOM 1558 N N . ALA A 1 195 ? -14.822 -1.532 8.414 1.00 80.81 195 ALA A N 1
ATOM 1559 C CA . ALA A 1 195 ? -15.145 -0.109 8.448 1.00 80.81 195 ALA A CA 1
ATOM 1560 C C . ALA A 1 195 ? -15.344 0.421 9.886 1.00 80.81 195 ALA A C 1
ATOM 1562 O O . ALA A 1 195 ? -16.411 0.955 10.196 1.00 80.81 195 ALA A O 1
ATOM 1563 N N . PRO A 1 196 ? -14.340 0.322 10.788 1.00 77.19 196 PRO A N 1
ATOM 1564 C CA . PRO A 1 196 ? -14.483 0.796 12.166 1.00 77.19 196 PRO A CA 1
ATOM 1565 C C . PRO A 1 196 ? -14.776 2.297 12.220 1.00 77.19 196 PRO A C 1
ATOM 1567 O O . PRO A 1 196 ? -15.523 2.735 13.081 1.00 77.19 196 PRO A O 1
ATOM 1570 N N . VAL A 1 197 ? -14.281 3.073 11.248 1.00 79.69 197 VAL A N 1
ATOM 1571 C CA . VAL A 1 197 ? -14.553 4.514 11.097 1.00 79.69 197 VAL A CA 1
ATOM 1572 C C . VAL A 1 197 ? -16.046 4.856 11.021 1.00 79.69 197 VAL A C 1
ATOM 1574 O O . VAL A 1 197 ? -16.429 5.981 11.326 1.00 79.69 197 VAL A O 1
ATOM 1577 N N . LEU A 1 198 ? -16.890 3.897 10.630 1.00 85.31 198 LEU A N 1
ATOM 1578 C CA . LEU A 1 198 ? -18.337 4.072 10.583 1.00 85.31 198 LEU A CA 1
ATOM 1579 C C . LEU A 1 198 ? -19.010 3.805 11.931 1.00 85.31 198 LEU A C 1
ATOM 1581 O O . LEU A 1 198 ? -20.202 4.039 12.044 1.00 85.31 198 LEU A O 1
ATOM 1585 N N . ASN A 1 199 ? -18.308 3.310 12.949 1.00 86.81 199 ASN A N 1
ATOM 1586 C CA . ASN A 1 199 ? -18.896 3.086 14.263 1.00 86.81 199 ASN A CA 1
ATOM 1587 C C . ASN A 1 199 ? -18.898 4.401 15.070 1.00 86.81 199 ASN A C 1
ATOM 1589 O O . ASN A 1 199 ? -17.818 4.944 15.318 1.00 86.81 199 ASN A O 1
ATOM 1593 N N . PRO A 1 200 ? -20.061 4.899 15.545 1.00 88.12 200 PRO A N 1
ATOM 1594 C CA . PRO A 1 200 ? -20.150 6.145 16.313 1.00 88.12 200 PRO A CA 1
ATOM 1595 C C . PRO A 1 200 ? -19.209 6.204 17.518 1.00 88.12 200 PRO A C 1
ATOM 1597 O O . PRO A 1 200 ? -18.704 7.270 17.881 1.00 88.12 200 PRO A O 1
ATOM 1600 N N . ILE A 1 201 ? -18.925 5.044 18.119 1.00 89.69 201 ILE A N 1
ATOM 1601 C CA . ILE A 1 201 ? -18.028 4.942 19.265 1.00 89.69 201 ILE A CA 1
ATOM 1602 C C . ILE A 1 201 ? -16.601 5.409 18.949 1.00 89.69 201 ILE A C 1
ATOM 1604 O O . ILE A 1 201 ? -15.915 5.916 19.837 1.00 89.69 201 ILE A O 1
ATOM 1608 N N . GLU A 1 202 ? -16.149 5.289 17.697 1.00 90.06 202 GLU A N 1
ATOM 1609 C CA . GLU A 1 202 ? -14.799 5.689 17.292 1.00 90.06 202 GLU A CA 1
ATOM 1610 C C . GLU A 1 202 ? -14.592 7.203 17.386 1.00 90.06 202 GLU A C 1
ATOM 1612 O O . GLU A 1 202 ? -13.487 7.659 17.697 1.00 90.06 202 GLU A O 1
ATOM 1617 N N . PHE A 1 203 ? -15.647 8.002 17.192 1.00 90.38 203 PHE A N 1
ATOM 1618 C CA . PHE A 1 203 ? -15.562 9.452 17.375 1.00 90.38 203 PHE A CA 1
ATOM 1619 C C . PHE A 1 203 ? -15.355 9.815 18.848 1.00 90.38 203 PHE A C 1
ATOM 1621 O O . PHE A 1 203 ? -14.522 10.668 19.158 1.00 90.38 203 PHE A O 1
ATOM 1628 N N . ILE A 1 204 ? -16.025 9.111 19.766 1.00 92.81 204 ILE A N 1
ATOM 1629 C CA . ILE A 1 204 ? -15.794 9.271 21.207 1.00 92.81 204 ILE A CA 1
ATOM 1630 C C . ILE A 1 204 ? -14.387 8.778 21.573 1.00 92.81 204 ILE A C 1
ATOM 1632 O O . ILE A 1 204 ? -13.655 9.467 22.286 1.00 92.81 204 ILE A O 1
ATOM 1636 N N . TRP A 1 205 ? -13.944 7.638 21.032 1.00 93.62 205 TRP A N 1
ATOM 1637 C CA . TRP A 1 205 ? -12.578 7.144 21.235 1.00 93.62 205 TRP A CA 1
ATOM 1638 C C . TRP A 1 205 ? -11.512 8.104 20.719 1.00 93.62 205 TRP A C 1
ATOM 1640 O O . TRP A 1 205 ? -10.442 8.202 21.320 1.00 93.62 205 TRP A O 1
ATOM 1650 N N . LYS A 1 206 ? -11.771 8.836 19.632 1.00 92.00 206 LYS A N 1
ATOM 1651 C CA . LYS A 1 206 ? -10.877 9.895 19.149 1.00 92.00 206 LYS A CA 1
ATOM 1652 C C . LYS A 1 206 ? -10.699 10.986 20.209 1.00 92.00 206 LYS A C 1
ATOM 1654 O O . LYS A 1 206 ? -9.560 11.370 20.480 1.00 92.00 206 LYS A O 1
ATOM 1659 N N . THR A 1 207 ? -11.782 11.421 20.852 1.00 94.31 207 THR A N 1
ATOM 1660 C CA . THR A 1 207 ? -11.735 12.375 21.973 1.00 94.31 207 THR A CA 1
ATOM 1661 C C . THR A 1 207 ? -11.012 11.786 23.184 1.00 94.31 207 THR A C 1
ATOM 1663 O O . THR A 1 207 ? -10.108 12.421 23.722 1.00 94.31 207 THR A O 1
ATOM 1666 N N . ILE A 1 208 ? -11.322 10.547 23.572 1.00 95.44 208 ILE A N 1
ATOM 1667 C CA . ILE A 1 208 ? -10.649 9.858 24.685 1.00 95.44 208 ILE A CA 1
ATOM 1668 C C . ILE A 1 208 ? -9.137 9.770 24.440 1.00 95.44 208 ILE A C 1
ATOM 1670 O O . ILE A 1 208 ? -8.349 10.158 25.301 1.00 95.44 208 ILE A O 1
ATOM 1674 N N . LYS A 1 209 ? -8.711 9.333 23.247 1.00 94.75 209 LYS A N 1
ATOM 1675 C CA . LYS A 1 209 ? -7.290 9.251 22.869 1.00 94.75 209 LYS A CA 1
ATOM 1676 C C . LYS A 1 209 ? -6.609 10.619 22.921 1.00 94.75 209 LYS A C 1
ATOM 1678 O O . LYS A 1 209 ? -5.487 10.711 23.411 1.00 94.75 209 LYS A O 1
ATOM 1683 N N . ARG A 1 210 ? -7.290 11.681 22.471 1.00 95.81 210 ARG A N 1
ATOM 1684 C CA . ARG A 1 210 ? -6.798 13.065 22.571 1.00 95.81 210 ARG A CA 1
ATOM 1685 C C . ARG A 1 210 ? -6.546 13.445 24.030 1.00 95.81 210 ARG A C 1
ATOM 1687 O O . ARG A 1 210 ? -5.441 13.874 24.343 1.00 95.81 210 ARG A O 1
ATOM 1694 N N . VAL A 1 211 ? -7.528 13.250 24.910 1.00 95.00 211 VAL A N 1
ATOM 1695 C CA . VAL A 1 211 ? -7.412 13.575 26.343 1.00 95.00 211 VAL A CA 1
ATOM 1696 C C . VAL A 1 211 ? -6.288 12.779 27.000 1.00 95.00 211 VAL A C 1
ATOM 1698 O O . VAL A 1 211 ? -5.454 13.364 27.686 1.00 95.00 211 VAL A O 1
ATOM 1701 N N . ILE A 1 212 ? -6.215 11.470 26.750 1.00 95.12 212 ILE A N 1
ATOM 1702 C CA . ILE A 1 212 ? -5.157 10.602 27.286 1.00 95.12 212 ILE A CA 1
ATOM 1703 C C . ILE A 1 212 ? -3.778 11.075 26.828 1.00 95.12 212 ILE A C 1
ATOM 1705 O O . ILE A 1 212 ? -2.877 11.168 27.652 1.00 95.12 212 ILE A O 1
ATOM 1709 N N . SER A 1 213 ? -3.616 11.423 25.547 1.00 94.69 213 SER A N 1
ATOM 1710 C CA . SER A 1 213 ? -2.311 11.802 24.986 1.00 94.69 213 SER A CA 1
ATOM 1711 C C . SER A 1 213 ? -1.674 13.035 25.634 1.00 94.69 213 SER A C 1
ATOM 1713 O O . SER A 1 213 ? -0.458 13.184 25.582 1.00 94.69 213 SER A O 1
ATOM 1715 N N . VAL A 1 214 ? -2.484 13.906 26.243 1.00 94.50 214 VAL A N 1
ATOM 1716 C CA . VAL A 1 214 ? -2.027 15.126 26.931 1.00 94.50 214 VAL A CA 1
ATOM 1717 C C . VAL A 1 214 ? -2.169 15.040 28.453 1.00 94.50 214 VAL A C 1
ATOM 1719 O O . VAL A 1 214 ? -1.867 16.003 29.151 1.00 94.50 214 VAL A O 1
ATOM 1722 N N . SER A 1 215 ? -2.648 13.909 28.979 1.00 90.50 215 SER A N 1
ATOM 1723 C CA . SER A 1 215 ? -2.815 13.686 30.415 1.00 90.50 215 SER A CA 1
ATOM 1724 C C . SER A 1 215 ? -1.597 12.970 30.988 1.00 90.50 215 SER A C 1
ATOM 1726 O O . SER A 1 215 ? -1.129 11.983 30.425 1.00 90.50 215 SER A O 1
ATOM 1728 N N . PHE A 1 216 ? -1.140 13.395 32.165 1.00 93.00 216 PHE A N 1
ATOM 1729 C CA . PHE A 1 216 ? -0.239 12.577 32.968 1.00 93.00 216 PHE A CA 1
ATOM 1730 C C . PHE A 1 216 ? -1.042 11.488 33.688 1.00 93.00 216 PHE A C 1
ATOM 1732 O O . PHE A 1 216 ? -1.997 11.785 34.406 1.00 93.00 216 PHE A O 1
ATOM 1739 N N . ILE A 1 217 ? -0.675 10.224 33.480 1.00 92.44 217 ILE A N 1
ATOM 1740 C CA . ILE A 1 217 ? -1.398 9.063 34.004 1.00 92.44 217 ILE A CA 1
ATOM 1741 C C . ILE A 1 217 ? -0.424 8.224 34.8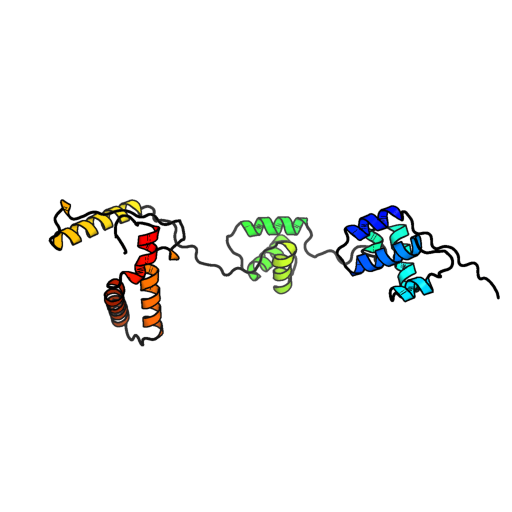22 1.00 92.44 217 ILE A C 1
ATOM 1743 O O . ILE A 1 217 ? 0.486 7.607 34.279 1.00 92.44 217 ILE A O 1
ATOM 1747 N N . SER A 1 218 ? -0.627 8.209 36.137 1.00 91.38 218 SER A N 1
ATOM 1748 C CA . SER A 1 218 ? 0.272 7.558 37.094 1.00 91.38 218 SER A CA 1
ATOM 1749 C C . SER A 1 218 ? -0.051 6.084 37.353 1.00 91.38 218 SER A C 1
ATOM 1751 O O . SER A 1 218 ? 0.774 5.374 37.921 1.00 91.38 218 SER A O 1
ATOM 1753 N N . SER A 1 219 ? -1.240 5.607 36.970 1.00 96.12 219 SER A N 1
ATOM 1754 C CA . SER A 1 219 ? -1.668 4.226 37.212 1.00 96.12 219 SER A CA 1
ATOM 1755 C C . SER A 1 219 ? -2.739 3.750 36.229 1.00 96.12 219 SER A C 1
ATOM 1757 O O . SER A 1 219 ? -3.392 4.540 35.539 1.00 96.12 219 SER A O 1
ATOM 1759 N N . LEU A 1 220 ? -2.960 2.433 36.200 1.00 95.50 220 LEU A N 1
ATOM 1760 C CA . LEU A 1 220 ? -4.030 1.821 35.412 1.00 95.50 220 LEU A CA 1
ATOM 1761 C C . LEU A 1 220 ? -5.422 2.293 35.861 1.00 95.50 220 LEU A C 1
ATOM 1763 O O . LEU A 1 220 ? -6.307 2.492 35.028 1.00 95.50 220 LEU A O 1
ATOM 1767 N N . ASP A 1 221 ? -5.625 2.507 37.158 1.00 96.19 221 ASP A N 1
ATOM 1768 C CA . ASP A 1 221 ? -6.908 2.987 37.672 1.00 96.19 221 ASP A CA 1
ATOM 1769 C C . ASP A 1 221 ? -7.134 4.463 37.341 1.00 96.19 221 ASP A C 1
ATOM 1771 O O . ASP A 1 221 ? -8.257 4.845 37.003 1.00 96.19 221 ASP A O 1
ATOM 1775 N N . ALA A 1 222 ? -6.072 5.276 37.325 1.00 94.38 222 ALA A N 1
ATOM 1776 C CA . ALA A 1 222 ? -6.134 6.644 36.819 1.00 94.38 222 ALA A CA 1
ATOM 1777 C C . ALA A 1 222 ? -6.515 6.666 35.328 1.00 94.38 222 ALA A C 1
ATOM 1779 O O . ALA A 1 222 ? -7.397 7.429 34.930 1.00 94.38 222 ALA A O 1
ATOM 1780 N N . LEU A 1 223 ? -5.935 5.771 34.515 1.00 95.75 223 LEU A N 1
ATOM 1781 C CA . LEU A 1 223 ? -6.297 5.612 33.103 1.00 95.75 223 LEU A CA 1
ATOM 1782 C C . LEU A 1 223 ? -7.775 5.241 32.935 1.00 95.75 223 LEU A C 1
ATOM 1784 O O . LEU A 1 223 ? -8.501 5.898 32.188 1.00 95.75 223 LEU A O 1
ATOM 1788 N N . ARG A 1 224 ? -8.238 4.203 33.643 1.00 96.69 224 ARG A N 1
ATOM 1789 C CA . ARG A 1 224 ? -9.636 3.741 33.592 1.00 96.69 224 ARG A CA 1
ATOM 1790 C C . ARG A 1 224 ? -10.605 4.838 34.017 1.00 96.69 224 ARG A C 1
ATOM 1792 O O . ARG A 1 224 ? -11.650 5.003 33.390 1.00 96.69 224 ARG A O 1
ATOM 1799 N N . SER A 1 225 ? -10.255 5.590 35.056 1.00 94.81 225 SER A N 1
ATOM 1800 C CA . SER A 1 225 ? -11.065 6.699 35.559 1.00 94.81 225 SER A CA 1
ATOM 1801 C C . SER A 1 225 ? -11.148 7.836 34.542 1.00 94.81 225 SER A C 1
ATOM 1803 O O . SER A 1 225 ? -12.247 8.322 34.277 1.00 94.81 225 SER A O 1
ATOM 1805 N N . GLN A 1 226 ? -10.032 8.199 33.897 1.00 95.75 226 GLN A N 1
ATOM 1806 C CA . GLN A 1 226 ? -10.026 9.213 32.839 1.00 95.75 226 GLN A CA 1
ATOM 1807 C C . GLN A 1 226 ? -10.868 8.771 31.634 1.00 95.75 226 GLN A C 1
ATOM 1809 O O . GLN A 1 226 ? -11.696 9.543 31.159 1.00 95.75 226 GLN A O 1
ATOM 1814 N N . ILE A 1 227 ? -10.728 7.517 31.186 1.00 96.56 227 ILE A N 1
ATOM 1815 C CA . ILE A 1 227 ? -11.546 6.959 30.096 1.00 96.56 227 ILE A CA 1
ATOM 1816 C C . ILE A 1 227 ? -13.035 7.056 30.438 1.00 96.56 227 ILE A C 1
ATOM 1818 O O . ILE A 1 227 ? -13.809 7.589 29.644 1.00 96.56 227 ILE A O 1
ATOM 1822 N N . ARG A 1 228 ? -13.442 6.577 31.622 1.00 96.31 228 ARG A N 1
ATOM 1823 C CA . ARG A 1 228 ? -14.846 6.604 32.067 1.00 96.31 228 ARG A CA 1
ATOM 1824 C C . ARG A 1 228 ? -15.393 8.025 32.142 1.00 96.31 228 ARG A C 1
ATOM 1826 O O . ARG A 1 228 ? -16.507 8.267 31.689 1.00 96.31 228 ARG A O 1
ATOM 1833 N N . ARG A 1 229 ? -14.615 8.961 32.688 1.00 95.75 229 ARG A N 1
ATOM 1834 C CA . ARG A 1 229 ? -15.011 10.367 32.800 1.00 95.75 229 ARG A CA 1
ATOM 1835 C C . ARG A 1 229 ? -15.238 10.984 31.423 1.00 95.75 229 ARG A C 1
ATOM 1837 O O . ARG A 1 229 ? -16.331 11.473 31.154 1.00 95.75 229 ARG A O 1
ATOM 1844 N N . THR A 1 230 ? -14.248 10.894 30.534 1.00 95.69 230 THR A N 1
ATOM 1845 C CA . THR A 1 230 ? -14.341 11.459 29.181 1.00 95.69 230 THR A CA 1
ATOM 1846 C C . THR A 1 230 ? -15.451 10.801 28.363 1.00 95.69 230 THR A C 1
ATOM 1848 O O . THR A 1 230 ? -16.141 11.492 27.615 1.00 95.69 230 THR A O 1
ATOM 1851 N N . TRP A 1 231 ? -15.668 9.492 28.528 1.00 95.31 231 TRP A N 1
ATOM 1852 C CA . TRP A 1 231 ? -16.805 8.792 27.935 1.00 95.31 231 TRP A CA 1
ATOM 1853 C C . TRP A 1 231 ? -18.136 9.380 28.409 1.00 95.31 231 TRP A C 1
ATOM 1855 O O . TRP A 1 231 ? -18.936 9.806 27.584 1.00 95.31 231 TRP A O 1
ATOM 1865 N N . ASN A 1 232 ? -18.355 9.455 29.725 1.00 94.19 232 ASN A N 1
ATOM 1866 C CA . ASN A 1 232 ? -19.607 9.947 30.305 1.00 94.19 232 ASN A CA 1
ATOM 1867 C C . ASN A 1 232 ? -19.897 11.410 29.945 1.00 94.19 232 ASN A C 1
ATOM 1869 O O . ASN A 1 232 ? -21.060 11.790 29.842 1.00 94.19 232 ASN A O 1
ATOM 1873 N N . GLU A 1 233 ? -18.863 12.233 29.768 1.00 93.62 233 GLU A N 1
ATOM 1874 C CA . GLU A 1 233 ? -18.995 13.611 29.286 1.00 93.62 233 GLU A CA 1
ATOM 1875 C C . GLU A 1 233 ? -19.350 13.648 27.791 1.00 93.62 233 GLU A C 1
ATOM 1877 O O . GLU A 1 233 ? -20.267 14.361 27.394 1.00 93.62 233 GLU A O 1
ATOM 1882 N N . SER A 1 234 ? -18.657 12.859 26.964 1.00 92.50 234 SER A N 1
ATOM 1883 C CA . SER A 1 234 ? -18.809 12.883 25.501 1.00 92.50 234 SER A CA 1
ATOM 1884 C C . SER A 1 234 ? -20.105 12.222 25.027 1.00 92.50 234 SER A C 1
ATOM 1886 O O . SER A 1 234 ? -20.773 12.753 24.146 1.00 92.50 234 SER A O 1
ATOM 1888 N N . ALA A 1 235 ? -20.490 11.095 25.632 1.00 90.81 235 ALA A N 1
ATOM 1889 C CA . ALA A 1 235 ? -21.661 10.303 25.251 1.00 90.81 235 ALA A CA 1
ATOM 1890 C C . ALA A 1 235 ? -22.998 11.033 25.471 1.00 90.81 235 ALA A C 1
ATOM 1892 O O . ALA A 1 235 ? -24.016 10.615 24.934 1.00 90.81 235 ALA A O 1
ATOM 1893 N N . ARG A 1 236 ? -22.999 12.141 26.227 1.00 89.00 236 ARG A N 1
ATOM 1894 C CA . ARG A 1 236 ? -24.169 13.020 26.392 1.00 89.00 236 ARG A CA 1
ATOM 1895 C C . ARG A 1 236 ? -24.516 13.790 25.121 1.00 89.00 236 ARG A C 1
ATOM 1897 O O . ARG A 1 236 ? -25.647 14.237 24.974 1.00 89.00 236 ARG A O 1
ATOM 1904 N N . TYR A 1 237 ? -23.547 13.990 24.229 1.00 88.06 237 TYR A N 1
ATOM 1905 C CA . TYR A 1 237 ? -23.739 14.789 23.029 1.00 88.06 237 TYR A CA 1
ATOM 1906 C C . TYR A 1 237 ? -24.049 13.891 21.835 1.00 88.06 237 TYR A C 1
ATOM 1908 O O . TYR A 1 237 ? -23.169 13.217 21.297 1.00 88.06 237 TYR A O 1
ATOM 1916 N N . CYS A 1 238 ? -25.285 13.965 21.342 1.00 83.44 238 CYS A N 1
ATOM 1917 C CA . CYS A 1 238 ? -25.691 13.264 20.123 1.00 83.44 238 CYS A CA 1
ATOM 1918 C C . CYS A 1 238 ? -24.918 13.728 18.873 1.00 83.44 238 CYS A C 1
ATOM 1920 O O . CYS A 1 238 ? -24.907 13.024 17.869 1.00 83.44 238 CYS A O 1
ATOM 1922 N N . SER A 1 239 ? -24.205 14.863 18.923 1.00 86.94 239 SER A N 1
ATOM 1923 C CA . SER A 1 239 ? -23.358 15.350 17.822 1.00 86.94 239 SER A CA 1
ATOM 1924 C C . SER A 1 239 ? -22.285 14.346 17.382 1.00 86.94 239 SER A C 1
ATOM 1926 O O . SER A 1 239 ? -21.955 14.309 16.200 1.00 86.94 239 SER A O 1
ATOM 1928 N N . TYR A 1 240 ? -21.794 13.489 18.286 1.00 87.31 240 TYR A N 1
ATOM 1929 C CA . TYR A 1 240 ? -20.855 12.410 17.949 1.00 87.31 240 TYR A CA 1
ATOM 1930 C C . TYR A 1 240 ? -21.471 11.322 17.060 1.00 87.31 240 TYR A C 1
ATOM 1932 O O . TYR A 1 240 ? -20.745 10.655 16.326 1.00 87.31 240 TYR A O 1
ATOM 1940 N N . ALA A 1 241 ? -22.792 11.141 17.121 1.00 88.44 241 ALA A N 1
ATOM 1941 C CA . ALA A 1 241 ? -23.524 10.123 16.374 1.00 88.44 241 ALA A CA 1
ATOM 1942 C C . ALA A 1 241 ? -24.461 10.710 15.307 1.00 88.44 241 ALA A C 1
ATOM 1944 O O . ALA A 1 241 ? -24.996 9.948 14.513 1.00 88.44 241 ALA A O 1
ATOM 1945 N N . ARG A 1 242 ? -24.641 12.036 15.247 1.00 87.56 242 ARG A N 1
ATOM 1946 C CA . ARG A 1 242 ? -25.626 12.713 14.386 1.00 87.56 242 ARG A CA 1
ATOM 1947 C C . ARG A 1 242 ? -25.578 12.239 12.935 1.00 87.56 242 ARG A C 1
ATOM 1949 O O . ARG A 1 242 ? -26.557 11.697 12.444 1.00 87.56 242 ARG A O 1
ATOM 1956 N N . TRP A 1 243 ? -24.423 12.387 12.283 1.00 87.69 243 TRP A N 1
ATOM 1957 C CA . TRP A 1 243 ? -24.245 11.961 10.890 1.00 87.69 243 TRP A CA 1
ATOM 1958 C C . TRP A 1 243 ? -24.550 10.470 10.699 1.00 87.69 243 TRP A C 1
ATOM 1960 O O . TRP A 1 243 ? -25.111 10.065 9.687 1.00 87.69 243 TRP A O 1
ATOM 1970 N N . TRP A 1 244 ? -24.181 9.643 11.679 1.00 89.50 244 TRP A N 1
ATOM 1971 C CA . TRP A 1 244 ? -24.426 8.208 11.621 1.00 89.50 244 TRP A CA 1
ATOM 1972 C C . TRP A 1 244 ? -25.917 7.885 11.731 1.00 89.50 244 TRP A C 1
ATOM 1974 O O . TRP A 1 244 ? -26.423 7.096 10.943 1.00 89.50 244 TRP A O 1
ATOM 1984 N N . ILE A 1 245 ? -26.627 8.528 12.657 1.00 87.88 245 ILE A N 1
ATOM 1985 C CA . ILE A 1 245 ? -28.076 8.381 12.830 1.00 87.88 245 ILE A CA 1
ATOM 1986 C C . ILE A 1 245 ? -28.791 8.799 11.541 1.00 87.88 245 ILE A C 1
ATOM 1988 O O . ILE A 1 245 ? -29.548 8.008 10.990 1.00 87.88 245 ILE A O 1
ATOM 1992 N N . GLU A 1 246 ? -28.475 9.982 11.004 1.00 87.81 246 GLU A N 1
ATOM 1993 C CA . GLU A 1 246 ? -29.039 10.493 9.744 1.00 87.81 246 GLU A CA 1
ATOM 1994 C C . GLU A 1 246 ? -28.791 9.534 8.563 1.00 87.81 246 GLU A C 1
ATOM 1996 O O . GLU A 1 246 ? -29.612 9.423 7.654 1.00 87.81 246 GLU A O 1
ATOM 2001 N N . ARG A 1 247 ? -27.653 8.829 8.560 1.00 87.56 247 ARG A N 1
ATOM 2002 C CA . ARG A 1 247 ? -27.250 7.943 7.462 1.00 87.56 247 ARG A CA 1
ATOM 2003 C C . ARG A 1 247 ? -27.812 6.528 7.567 1.00 87.56 247 ARG A C 1
ATOM 2005 O O . ARG A 1 247 ? -28.116 5.942 6.530 1.00 87.56 247 ARG A O 1
ATOM 2012 N N . PHE A 1 248 ? -27.860 5.963 8.771 1.00 86.62 248 PHE A N 1
ATOM 2013 C CA . PHE A 1 248 ? -28.130 4.539 8.987 1.00 86.62 248 PHE A CA 1
ATOM 2014 C C . PHE A 1 248 ? -29.473 4.266 9.659 1.00 86.62 248 PHE A C 1
ATOM 2016 O O . PHE A 1 248 ? -30.005 3.178 9.471 1.00 86.62 248 PHE A O 1
ATOM 2023 N N . VAL A 1 249 ? -30.016 5.221 10.418 1.00 86.25 249 VAL A N 1
ATOM 2024 C CA . VAL A 1 249 ? -31.264 5.041 11.175 1.00 86.25 249 VAL A CA 1
ATOM 2025 C C . VAL A 1 249 ? -32.137 6.311 11.132 1.00 86.25 249 VAL A C 1
ATOM 2027 O O . VAL A 1 249 ? -32.527 6.842 12.176 1.00 86.25 249 VAL A O 1
ATOM 2030 N N . PRO A 1 250 ? -32.443 6.846 9.931 1.00 82.62 250 PRO A N 1
ATOM 2031 C CA . PRO A 1 250 ? -33.123 8.136 9.789 1.00 82.62 250 PRO A CA 1
ATOM 2032 C C . PRO A 1 250 ? -34.550 8.142 10.358 1.00 82.62 250 PRO A C 1
ATOM 2034 O O . PRO A 1 250 ? -35.084 9.205 10.646 1.00 82.62 250 PRO A O 1
ATOM 2037 N N . HIS A 1 251 ? -35.172 6.973 10.530 1.00 81.19 251 HIS A N 1
ATOM 2038 C CA . HIS A 1 251 ? -36.529 6.824 11.062 1.00 81.19 251 HIS A CA 1
ATOM 2039 C C . HIS A 1 251 ? -36.620 6.906 12.590 1.00 81.19 251 HIS A C 1
ATOM 2041 O O . HIS A 1 251 ? -37.721 7.053 13.110 1.00 81.19 251 HIS A O 1
ATOM 2047 N N . VAL A 1 252 ? -35.502 6.787 13.317 1.00 71.31 252 VAL A N 1
ATOM 2048 C CA . VAL A 1 252 ? -35.511 6.741 14.793 1.00 71.31 252 VAL A CA 1
ATOM 2049 C C . VAL A 1 252 ? -35.487 8.133 15.426 1.00 71.31 252 VAL A C 1
ATOM 2051 O O . VAL A 1 252 ? -35.959 8.301 16.547 1.00 71.31 252 VAL A O 1
ATOM 2054 N N . LEU A 1 253 ? -34.971 9.149 14.731 1.00 64.88 253 LEU A N 1
ATOM 2055 C CA . LEU A 1 253 ? -34.887 10.514 15.252 1.00 64.88 253 LEU A CA 1
ATOM 2056 C C . LEU A 1 253 ? -35.236 11.532 14.164 1.00 64.88 253 LEU A C 1
ATOM 2058 O O . LEU A 1 253 ? -34.487 11.690 13.202 1.00 64.88 253 LEU A O 1
ATOM 2062 N N . ASP A 1 254 ? -36.318 12.286 14.374 1.00 54.56 254 ASP A N 1
ATOM 2063 C CA . ASP A 1 254 ? -36.612 13.510 13.621 1.00 54.56 254 ASP A CA 1
ATOM 2064 C C . ASP A 1 254 ? -35.618 14.604 14.053 1.00 54.56 254 ASP A C 1
ATOM 2066 O O . ASP A 1 254 ? -35.876 15.430 14.931 1.00 54.56 254 ASP A O 1
ATOM 2070 N N . TYR A 1 255 ? -34.426 14.584 13.460 1.00 48.50 255 TYR A N 1
ATOM 2071 C CA . TYR A 1 255 ? -33.462 15.674 13.569 1.00 48.50 255 TYR A CA 1
ATOM 2072 C C . TYR A 1 255 ? -33.931 16.826 12.663 1.00 48.50 255 TYR A C 1
ATOM 2074 O O . TYR A 1 255 ? -33.543 16.904 11.498 1.00 48.50 255 TYR A O 1
ATOM 2082 N N . LYS A 1 256 ? -34.803 17.702 13.177 1.00 44.22 256 LYS A N 1
ATOM 2083 C CA . LYS A 1 256 ? -35.046 19.026 12.575 1.00 44.22 256 LYS A CA 1
ATOM 2084 C C . LYS A 1 256 ? -33.997 20.035 13.029 1.00 44.22 256 LYS A C 1
ATOM 2086 O O . LYS A 1 256 ? -33.662 20.041 14.234 1.00 44.22 256 LYS A O 1
#

Secondary structure (DSSP, 8-state):
-----PPP---S-HHHHHHHHHH---HHHHHHHHHHHHHHHS-TTS-HHHHHHHTT--HHHHHHHHHHHHHHHHHHHHSTT--SPSPSS--SS-HHHHHHHHHHHTTSS---HHHHHHHHHHHH-----HHHHHHHHHHTS---------PPPP--TTHHHHHHHHHHHHHHHHHHTT--GGG------PPPTT-GGGSHHHHHHHHHHHHHHTS---SHHHHHHHHHHHHHHHTT-GGGTHHHHHHH-TTT----

InterPro domains:
  IPR009057 Homedomain-like superfamily [SSF46689] (29-139)
  IPR036397 Ribonuclease H superfamily [G3DSA:3.30.420.10] (154-251)
  IPR038717 Tc1-like transposase, DDE domain [PF13358] (183-223)

Sequence (256 aa):
MKMTRTRRIDIPNPTVLRSYLEQESDPTVRLRLILMNLIAELPRSLSLAQICAMVDVPEPTAYIWVRAWRERGYQGACHPTETGGEPGRPPSLDDSDLATLKSLLEAQPFWLTREVRTLIHEQFTVELSVSQVSRILREKLGMHFGKPYPHGDKRPRDAGAQLEARLITAYERLRAQGLSDEDIAIELVFLPPYAPVLNPIEFIWKTIKRVISVSFISSLDALRSQIRRTWNESARYCSYARWWIERFVPHVLDYK